Protein AF-0000000071004146 (afdb_homodimer)

Structure (mmCIF, N/CA/C/O backbone):
data_AF-0000000071004146-model_v1
#
loop_
_entity.id
_entity.type
_entity.pdbx_description
1 polymer 'C2H2-type domain-containing protein'
#
loop_
_atom_site.group_PDB
_atom_site.id
_atom_site.type_symbol
_atom_site.label_atom_id
_atom_site.label_alt_id
_atom_site.label_comp_id
_atom_site.label_asym_id
_atom_site.label_entity_id
_atom_site.label_seq_id
_atom_site.pdbx_PDB_ins_code
_atom_site.Cartn_x
_atom_site.Cartn_y
_atom_site.Cartn_z
_atom_site.occupancy
_atom_site.B_iso_or_equiv
_atom_site.auth_seq_id
_atom_site.auth_comp_id
_atom_site.auth_asym_id
_atom_site.auth_atom_id
_atom_site.pdbx_PDB_model_num
ATOM 1 N N . MET A 1 1 ? -25.531 -8.594 -6.844 1 59.03 1 MET A N 1
ATOM 2 C CA . MET A 1 1 ? -24.797 -7.645 -6.02 1 59.03 1 MET A CA 1
ATOM 3 C C . MET A 1 1 ? -24.344 -8.297 -4.719 1 59.03 1 MET A C 1
ATOM 5 O O . MET A 1 1 ? -25.109 -8.992 -4.062 1 59.03 1 MET A O 1
ATOM 9 N N . ALA A 1 2 ? -23.016 -8.242 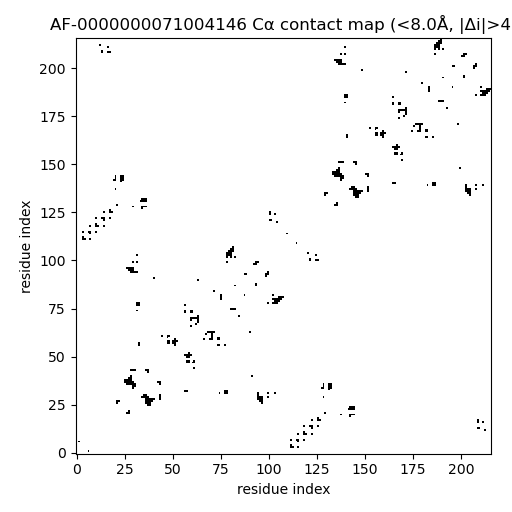-4.402 1 82.25 2 ALA A N 1
ATOM 10 C CA . ALA A 1 2 ? -22.562 -8.93 -3.199 1 82.25 2 ALA A CA 1
ATOM 11 C C . ALA A 1 2 ? -23.219 -8.344 -1.951 1 82.25 2 ALA A C 1
ATOM 13 O O . ALA A 1 2 ? -23.516 -7.148 -1.905 1 82.25 2 ALA A O 1
ATOM 14 N N . SER A 1 3 ? -23.656 -9.141 -1.162 1 92.88 3 SER A N 1
ATOM 15 C CA . SER A 1 3 ? -24.188 -8.68 0.118 1 92.88 3 SER A CA 1
ATOM 16 C C . SER A 1 3 ? -23.234 -7.695 0.788 1 92.88 3 SER A C 1
ATOM 18 O O . SER A 1 3 ? -22.031 -7.703 0.517 1 92.88 3 SER A O 1
ATOM 20 N N . PRO A 1 4 ? -23.797 -6.84 1.575 1 93.25 4 PRO A N 1
ATOM 21 C CA . PRO A 1 4 ? -22.938 -5.922 2.314 1 93.25 4 PRO A CA 1
ATOM 22 C C . PRO A 1 4 ? -21.859 -6.645 3.119 1 93.25 4 PRO A C 1
ATOM 24 O O . PRO A 1 4 ? -20.734 -6.156 3.223 1 93.25 4 PRO A O 1
ATOM 27 N N . GLU A 1 5 ? -22.188 -7.73 3.645 1 94.81 5 GLU A N 1
ATOM 28 C CA . GLU A 1 5 ? -21.219 -8.508 4.414 1 94.81 5 GLU A CA 1
ATOM 29 C C . GLU A 1 5 ? -20.062 -8.977 3.537 1 94.81 5 GLU A C 1
ATOM 31 O O . GLU A 1 5 ? -18.891 -8.914 3.945 1 94.81 5 GLU A O 1
ATOM 36 N N . ARG A 1 6 ? -20.359 -9.531 2.406 1 94.56 6 ARG A N 1
ATOM 37 C CA . ARG A 1 6 ? -19.344 -9.984 1.471 1 94.56 6 ARG A CA 1
ATOM 38 C C . ARG A 1 6 ? -18.484 -8.82 0.994 1 94.56 6 ARG A C 1
ATOM 40 O O . ARG A 1 6 ? -17.281 -8.977 0.8 1 94.56 6 ARG A O 1
ATOM 47 N N . GLN A 1 7 ? -19.125 -7.66 0.766 1 95.81 7 GLN A N 1
ATOM 48 C CA . GLN A 1 7 ? -18.375 -6.473 0.365 1 95.81 7 GLN A CA 1
ATOM 49 C C . GLN A 1 7 ? -17.391 -6.059 1.445 1 95.81 7 GLN A C 1
ATOM 51 O O . GLN A 1 7 ? -16.234 -5.719 1.146 1 95.81 7 GLN A O 1
ATOM 56 N N . ILE A 1 8 ? -17.859 -6.078 2.703 1 97.31 8 ILE A N 1
ATOM 57 C CA . ILE A 1 8 ? -17.016 -5.711 3.832 1 97.31 8 ILE A CA 1
ATOM 58 C C . ILE A 1 8 ? -15.844 -6.691 3.934 1 97.31 8 ILE A C 1
ATOM 60 O O . ILE A 1 8 ? -14.703 -6.281 4.152 1 97.31 8 ILE A O 1
ATOM 64 N N . GLU A 1 9 ? -16.062 -7.957 3.703 1 95.88 9 GLU A N 1
ATOM 65 C CA . GLU A 1 9 ? -15.008 -8.969 3.758 1 95.88 9 GLU A CA 1
ATOM 66 C C . GLU A 1 9 ? -13.961 -8.742 2.672 1 95.88 9 GLU A C 1
ATOM 68 O O . GLU A 1 9 ? -12.758 -8.836 2.932 1 95.88 9 GLU A O 1
ATOM 73 N N . ASN A 1 10 ? -14.438 -8.477 1.518 1 95.94 10 ASN A N 1
ATOM 74 C CA . ASN A 1 10 ? -13.531 -8.25 0.394 1 95.94 10 ASN A CA 1
ATOM 75 C C . ASN A 1 10 ? -12.68 -7.004 0.605 1 95.94 10 ASN A C 1
ATOM 77 O O . ASN A 1 10 ? -11.461 -7.039 0.391 1 95.94 10 ASN A O 1
ATOM 81 N N . LEU A 1 11 ? -13.367 -5.957 1.0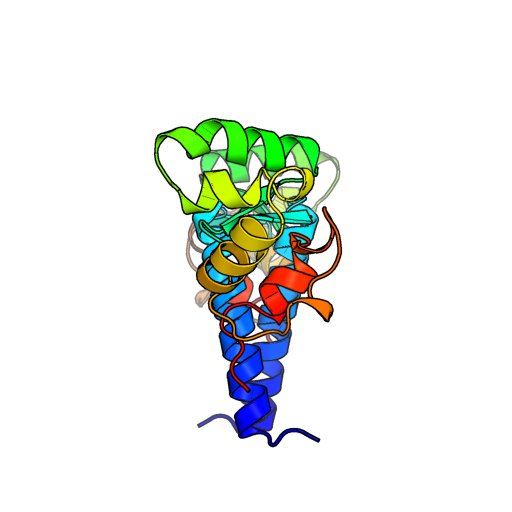6 1 97.62 11 LEU A N 1
ATOM 82 C CA . LEU A 1 11 ? -12.656 -4.707 1.292 1 97.62 11 LEU A CA 1
ATOM 83 C C . LEU A 1 11 ? -11.656 -4.855 2.434 1 97.62 11 LEU A C 1
ATOM 85 O O . LEU A 1 11 ? -10.531 -4.344 2.354 1 97.62 11 LEU A O 1
ATOM 89 N N . THR A 1 12 ? -12.055 -5.551 3.48 1 97.94 12 THR A N 1
ATOM 90 C CA . THR A 1 12 ? -11.156 -5.797 4.602 1 97.94 12 THR A CA 1
ATOM 91 C C . THR A 1 12 ? -9.914 -6.562 4.148 1 97.94 12 THR A C 1
ATOM 93 O O . THR A 1 12 ? -8.789 -6.211 4.516 1 97.94 12 THR A O 1
ATOM 96 N N . ARG A 1 13 ? -10.133 -7.551 3.352 1 97.44 13 ARG A N 1
ATOM 97 C CA . ARG A 1 13 ? -9.031 -8.336 2.801 1 97.44 13 ARG A CA 1
ATOM 98 C C . ARG A 1 13 ? -8.078 -7.453 2.004 1 97.44 13 ARG A C 1
ATOM 100 O O . ARG A 1 13 ? -6.855 -7.543 2.166 1 97.44 13 ARG A O 1
ATOM 107 N N . ARG A 1 14 ? -8.555 -6.621 1.187 1 98.19 14 ARG A N 1
ATOM 108 C CA . ARG A 1 14 ? -7.727 -5.754 0.356 1 98.19 14 ARG A CA 1
ATOM 109 C C . ARG A 1 14 ? -6.93 -4.773 1.211 1 98.19 14 ARG A C 1
ATOM 111 O O . ARG A 1 14 ? -5.746 -4.539 0.954 1 98.19 14 ARG A O 1
ATOM 118 N N . VAL A 1 15 ? -7.562 -4.246 2.223 1 98.56 15 VAL A N 1
ATOM 119 C CA . VAL A 1 15 ? -6.855 -3.354 3.139 1 98.56 15 VAL A CA 1
ATOM 120 C C . VAL A 1 15 ? -5.699 -4.102 3.799 1 98.56 15 VAL A C 1
ATOM 122 O O . VAL A 1 15 ? -4.586 -3.586 3.881 1 98.56 15 VAL A O 1
ATOM 125 N N . GLU A 1 16 ? -5.965 -5.27 4.215 1 98.31 16 GLU A N 1
ATOM 126 C CA . GLU A 1 16 ? -4.941 -6.066 4.891 1 98.31 16 GLU A CA 1
ATOM 127 C C . GLU A 1 16 ? -3.783 -6.387 3.955 1 98.31 16 GLU A C 1
ATOM 129 O O . GLU A 1 16 ? -2.619 -6.352 4.363 1 98.31 16 GLU A O 1
ATOM 134 N N . ILE A 1 17 ? -4.07 -6.695 2.75 1 98.56 17 ILE A N 1
ATOM 135 C CA . ILE A 1 17 ? -3.033 -7.027 1.778 1 98.56 17 ILE A CA 1
ATOM 136 C C . ILE A 1 17 ? -2.178 -5.793 1.496 1 98.56 17 ILE A C 1
ATOM 138 O O . ILE A 1 17 ? -0.947 -5.871 1.494 1 98.56 17 ILE A O 1
ATOM 142 N N . PHE A 1 18 ? -2.852 -4.684 1.322 1 98.81 18 PHE A N 1
ATOM 143 C CA . PHE A 1 18 ? -2.104 -3.453 1.107 1 98.81 18 PHE A CA 1
ATOM 144 C C . PHE A 1 18 ? -1.228 -3.133 2.312 1 98.81 18 PHE A C 1
ATOM 146 O O . PHE A 1 18 ? -0.105 -2.648 2.158 1 98.81 18 PHE A O 1
ATOM 153 N N . ALA A 1 19 ? -1.741 -3.359 3.494 1 98.75 19 ALA A N 1
ATOM 154 C CA . ALA A 1 19 ? -0.952 -3.131 4.703 1 98.75 19 ALA A CA 1
ATOM 155 C C . ALA A 1 19 ? 0.282 -4.027 4.727 1 98.75 19 ALA A C 1
ATOM 157 O O . ALA A 1 19 ? 1.372 -3.584 5.098 1 98.75 19 ALA A O 1
ATOM 158 N N . ARG A 1 20 ? 0.147 -5.219 4.32 1 98.69 20 ARG A N 1
ATOM 159 C CA . ARG A 1 20 ? 1.279 -6.141 4.262 1 98.69 20 ARG A CA 1
ATOM 160 C C . ARG A 1 20 ? 2.297 -5.688 3.219 1 98.69 20 ARG A C 1
ATOM 162 O O . ARG A 1 20 ? 3.506 -5.762 3.449 1 98.69 20 ARG A O 1
ATOM 169 N N . ILE A 1 21 ? 1.789 -5.254 2.096 1 98.88 21 ILE A N 1
ATOM 170 C CA . ILE A 1 21 ? 2.672 -4.742 1.056 1 98.88 21 ILE A CA 1
ATOM 171 C C . ILE A 1 21 ? 3.457 -3.545 1.59 1 98.88 21 ILE A C 1
ATOM 173 O O . ILE A 1 21 ? 4.676 -3.473 1.427 1 98.88 21 ILE A O 1
ATOM 177 N N . ALA A 1 22 ? 2.775 -2.637 2.238 1 98.88 22 ALA A N 1
ATOM 178 C CA . ALA A 1 22 ? 3.441 -1.461 2.793 1 98.88 22 ALA A CA 1
ATOM 179 C C . ALA A 1 22 ? 4.492 -1.86 3.826 1 98.88 22 ALA A C 1
ATOM 181 O O . ALA A 1 22 ? 5.582 -1.288 3.863 1 98.88 22 ALA A O 1
ATOM 182 N N . THR A 1 23 ? 4.184 -2.822 4.652 1 98.81 23 THR A N 1
ATOM 183 C CA . THR A 1 23 ? 5.113 -3.299 5.672 1 98.81 23 THR A CA 1
ATOM 184 C C . THR A 1 23 ? 6.336 -3.945 5.031 1 98.81 23 THR A C 1
ATOM 186 O O . THR A 1 23 ? 7.473 -3.637 5.398 1 98.81 23 THR A O 1
ATOM 189 N N . ALA A 1 24 ? 6.113 -4.754 4.066 1 98.69 24 ALA A N 1
ATOM 190 C CA . ALA A 1 24 ? 7.199 -5.469 3.404 1 98.69 24 ALA A CA 1
ATOM 191 C C . ALA A 1 24 ? 8.141 -4.504 2.686 1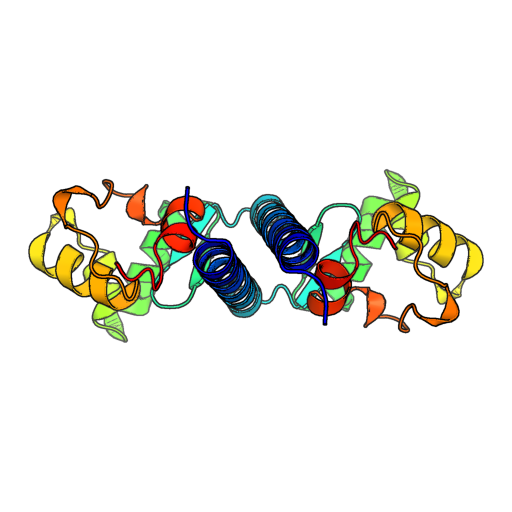 98.69 24 ALA A C 1
ATOM 193 O O . ALA A 1 24 ? 9.289 -4.84 2.4 1 98.69 24 ALA A O 1
ATOM 194 N N . ASN A 1 25 ? 7.637 -3.377 2.365 1 98.75 25 ASN A N 1
ATOM 195 C CA . ASN A 1 25 ? 8.422 -2.395 1.63 1 98.75 25 ASN A CA 1
ATOM 196 C C . ASN A 1 25 ? 8.836 -1.227 2.521 1 98.75 25 ASN A C 1
ATOM 198 O O . ASN A 1 25 ? 9.258 -0.179 2.025 1 98.75 25 ASN A O 1
ATOM 202 N N . SER A 1 26 ? 8.656 -1.354 3.814 1 98.62 26 SER A N 1
ATOM 203 C CA . SER A 1 26 ? 9.133 -0.45 4.855 1 98.62 26 SER A CA 1
ATOM 204 C C . SER A 1 26 ? 8.594 0.962 4.652 1 98.62 26 SER A C 1
ATOM 206 O O . SER A 1 26 ? 9.336 1.938 4.762 1 98.62 26 SER A O 1
ATOM 208 N N . LEU A 1 27 ? 7.355 0.993 4.184 1 98.81 27 LEU A N 1
ATOM 209 C CA . LEU A 1 27 ? 6.676 2.281 4.098 1 98.81 27 LEU A CA 1
ATOM 210 C C . LEU A 1 27 ? 6.051 2.658 5.434 1 98.81 27 LEU A C 1
ATOM 212 O O . LEU A 1 27 ? 4.824 2.691 5.566 1 98.81 27 LEU A O 1
ATOM 216 N N . ASN A 1 28 ? 6.844 3.061 6.367 1 98.88 28 ASN A N 1
ATOM 217 C CA . ASN A 1 28 ? 6.441 3.289 7.75 1 98.88 28 ASN A CA 1
ATOM 218 C C . ASN A 1 28 ? 5.875 4.691 7.945 1 98.88 28 ASN A C 1
ATOM 220 O O . ASN A 1 28 ? 5.004 4.902 8.789 1 98.88 28 ASN A O 1
ATOM 224 N N . TYR A 1 29 ? 6.445 5.629 7.195 1 98.88 29 TYR A N 1
ATOM 225 C CA . TYR A 1 29 ? 5.996 7.016 7.223 1 98.88 29 TYR A CA 1
ATOM 226 C C . TYR A 1 29 ? 5.543 7.469 5.84 1 98.88 29 TYR A C 1
ATOM 228 O O . TYR A 1 29 ? 6.176 7.141 4.836 1 98.88 29 TYR A O 1
ATOM 236 N N . ILE A 1 30 ? 4.484 8.219 5.754 1 98.94 30 ILE A N 1
ATOM 237 C CA . ILE A 1 30 ? 3.881 8.633 4.492 1 98.94 30 ILE A CA 1
ATOM 238 C C . ILE A 1 30 ? 3.75 10.156 4.461 1 98.94 30 ILE A C 1
ATOM 240 O O . ILE A 1 30 ? 3.277 10.766 5.422 1 98.94 30 ILE A O 1
ATOM 244 N N . CYS A 1 31 ? 4.254 10.742 3.451 1 98.81 31 CYS A N 1
ATOM 245 C CA . CYS A 1 31 ? 3.904 12.141 3.195 1 98.81 31 CYS A CA 1
ATOM 246 C C . CYS A 1 31 ? 2.439 12.273 2.799 1 98.81 31 CYS A C 1
ATOM 248 O O . CYS A 1 31 ? 2.023 11.75 1.762 1 98.81 31 CYS A O 1
ATOM 250 N N . PRO A 1 32 ? 1.658 12.969 3.582 1 98.31 32 PRO A N 1
ATOM 251 C CA . PRO A 1 32 ? 0.228 13.039 3.27 1 98.31 32 PRO A CA 1
ATOM 252 C C . PRO A 1 32 ? -0.065 13.891 2.035 1 98.31 32 PRO A C 1
ATOM 254 O O . PRO A 1 32 ? -1.179 13.852 1.506 1 98.31 32 PRO A O 1
ATOM 257 N N . GLN A 1 33 ? 0.906 14.633 1.568 1 98.25 33 GLN A N 1
ATOM 258 C CA . GLN A 1 33 ? 0.725 15.5 0.413 1 98.25 33 GLN A CA 1
ATOM 259 C C . GLN A 1 33 ? 0.911 14.734 -0.892 1 98.25 33 GLN A C 1
ATOM 261 O O . GLN A 1 33 ? 0.184 14.961 -1.861 1 98.25 33 GLN A O 1
ATOM 266 N N . CYS A 1 34 ? 1.863 13.82 -0.917 1 98.56 34 CYS A N 1
ATOM 267 C CA . CYS A 1 34 ? 2.16 13.188 -2.195 1 98.56 34 CYS A CA 1
ATOM 268 C C . CYS A 1 34 ? 2.15 11.672 -2.066 1 98.56 34 CYS A C 1
ATOM 270 O O . CYS A 1 34 ? 2.357 10.961 -3.051 1 98.56 34 CYS A O 1
ATOM 272 N N . PHE A 1 35 ? 2.051 11.117 -0.889 1 98.81 35 PHE A N 1
ATOM 273 C CA . PHE A 1 35 ? 1.878 9.703 -0.577 1 98.81 35 PHE A CA 1
ATOM 274 C C . PHE A 1 35 ? 3.195 8.953 -0.727 1 98.81 35 PHE A C 1
ATOM 276 O O . PHE A 1 35 ? 3.232 7.727 -0.602 1 98.81 35 PHE A O 1
ATOM 283 N N . CYS A 1 36 ? 4.289 9.672 -0.938 1 98.75 36 CYS A N 1
ATOM 284 C CA . CYS A 1 36 ? 5.586 9 -0.884 1 98.75 36 CYS A CA 1
ATOM 285 C C . CYS A 1 36 ? 5.84 8.422 0.501 1 98.75 36 CYS A C 1
ATOM 287 O O . CYS A 1 36 ? 5.547 9.062 1.513 1 98.75 36 CYS A O 1
ATOM 289 N N . GLY A 1 37 ? 6.305 7.203 0.534 1 98.81 37 GLY A N 1
ATOM 290 C CA . GLY A 1 37 ? 6.578 6.5 1.776 1 98.81 37 GLY A CA 1
ATOM 291 C C . GLY A 1 37 ? 8.062 6.395 2.088 1 98.81 37 GLY A C 1
ATOM 292 O O . GLY A 1 37 ? 8.891 6.383 1.179 1 98.81 37 GLY A O 1
ATOM 293 N N . TYR A 1 38 ? 8.328 6.285 3.396 1 98.81 38 TYR A N 1
ATOM 294 C CA . TYR A 1 38 ? 9.711 6.223 3.863 1 98.81 38 TYR A CA 1
ATOM 295 C C . TYR A 1 38 ? 9.852 5.23 5.012 1 98.81 38 TYR A C 1
ATOM 297 O O . TYR A 1 38 ? 8.953 5.109 5.848 1 98.81 38 TYR A O 1
ATOM 305 N N . SER A 1 39 ? 10.992 4.586 5.047 1 98.75 39 SER A N 1
ATOM 306 C CA . SER A 1 39 ? 11.266 3.604 6.094 1 98.75 39 SER A CA 1
ATOM 307 C C . SER A 1 39 ? 11.578 4.285 7.422 1 98.75 39 SER A C 1
ATOM 309 O O . SER A 1 39 ? 11.32 3.727 8.484 1 98.75 39 SER A O 1
ATOM 311 N N . GLU A 1 40 ? 12.141 5.473 7.344 1 98.62 40 GLU A N 1
ATOM 312 C CA . GLU A 1 40 ? 12.617 6.195 8.523 1 98.62 40 GLU A CA 1
ATOM 313 C C . GLU A 1 40 ? 12.148 7.648 8.5 1 98.62 40 GLU A C 1
ATOM 315 O O . GLU A 1 40 ? 11.961 8.234 7.434 1 98.62 40 GLU A O 1
ATOM 320 N N . GLN A 1 41 ? 12.023 8.203 9.703 1 97.81 41 GLN A N 1
ATOM 321 C CA . GLN A 1 41 ? 11.578 9.594 9.812 1 97.81 41 GLN A CA 1
ATOM 322 C C . GLN A 1 41 ? 12.594 10.539 9.18 1 97.81 41 GLN A C 1
ATOM 324 O O . GLN A 1 41 ? 12.211 11.555 8.586 1 97.81 41 GLN A O 1
ATOM 329 N N . ARG A 1 42 ? 13.914 10.219 9.352 1 98.06 42 ARG A N 1
ATOM 330 C CA . ARG A 1 42 ? 14.945 11.094 8.805 1 98.06 42 ARG A CA 1
ATOM 331 C C . ARG A 1 42 ? 14.789 11.266 7.297 1 98.06 42 ARG A C 1
ATOM 333 O O . ARG A 1 42 ? 14.977 12.359 6.762 1 98.06 42 ARG A O 1
ATOM 340 N N . LEU A 1 43 ? 14.43 10.219 6.59 1 98.69 43 LEU A N 1
ATOM 341 C CA . LEU A 1 43 ? 14.242 10.258 5.141 1 98.69 43 LEU A CA 1
ATOM 342 C C . LEU A 1 43 ? 13.008 11.062 4.773 1 98.69 43 LEU A C 1
ATOM 344 O O . LEU A 1 43 ? 13 11.781 3.77 1 98.69 43 LEU A O 1
ATOM 348 N N . LEU A 1 44 ? 11.984 10.977 5.531 1 98.62 44 LEU A N 1
ATOM 349 C CA . LEU A 1 44 ? 10.781 11.773 5.332 1 98.62 44 LEU A CA 1
ATOM 350 C C . LEU A 1 44 ? 11.102 13.266 5.434 1 98.62 44 LEU A C 1
ATOM 352 O O . LEU A 1 44 ? 10.695 14.047 4.57 1 98.62 44 LEU A O 1
ATOM 356 N N . TYR A 1 45 ? 11.797 13.68 6.441 1 97.81 45 TYR A N 1
ATOM 357 C CA . TYR A 1 45 ? 12.094 15.094 6.645 1 97.81 45 TYR A CA 1
ATOM 358 C C . TYR A 1 45 ? 13.062 15.609 5.586 1 97.81 45 TYR A C 1
ATOM 360 O O . TYR A 1 45 ? 12.984 16.766 5.176 1 97.81 45 TYR A O 1
ATOM 368 N N . ARG A 1 46 ? 13.969 14.727 5.137 1 98.38 46 ARG A N 1
ATOM 369 C CA . ARG A 1 46 ? 14.797 15.094 3.988 1 98.38 46 ARG A CA 1
ATOM 370 C C . ARG A 1 46 ? 13.93 15.375 2.762 1 98.38 46 ARG A C 1
ATOM 372 O O . ARG A 1 46 ? 14.219 16.297 1.99 1 98.38 46 ARG A O 1
ATOM 379 N N . HIS A 1 47 ? 12.906 14.602 2.531 1 98.38 47 HIS A N 1
ATOM 380 C CA . HIS A 1 47 ? 11.945 14.828 1.46 1 98.38 47 HIS A CA 1
ATOM 381 C C . HIS A 1 47 ? 11.289 16.203 1.59 1 98.38 47 HIS A C 1
ATOM 383 O O . HIS A 1 47 ? 11.188 16.938 0.61 1 98.38 47 HIS A O 1
ATOM 389 N N . PHE A 1 48 ? 10.844 16.531 2.807 1 98.19 48 PHE A N 1
ATOM 390 C CA . PHE A 1 48 ? 10.242 17.844 3.029 1 98.19 48 PHE A CA 1
ATOM 391 C C . PHE A 1 48 ? 11.227 18.953 2.695 1 98.19 48 PHE A C 1
ATOM 393 O O . PHE A 1 48 ? 10.859 19.953 2.066 1 98.19 48 PHE A O 1
ATOM 400 N N . ASP A 1 49 ? 12.43 18.75 3.121 1 97.62 49 ASP A N 1
ATOM 401 C CA . ASP A 1 49 ? 13.477 19.734 2.869 1 97.62 49 ASP A CA 1
ATOM 402 C C . ASP A 1 49 ? 13.711 19.922 1.37 1 97.62 49 ASP A C 1
ATOM 404 O O . ASP A 1 49 ? 13.93 21.031 0.901 1 97.62 49 ASP A O 1
ATOM 408 N N . LYS A 1 50 ? 13.703 18.891 0.662 1 97.88 50 LYS A N 1
ATOM 409 C CA . LYS A 1 50 ? 13.914 18.938 -0.782 1 97.88 50 LYS A CA 1
ATOM 410 C C . LYS A 1 50 ? 12.742 19.609 -1.491 1 97.88 50 LYS A C 1
ATOM 412 O O . LYS A 1 50 ? 12.945 20.406 -2.414 1 97.88 50 LYS A O 1
ATOM 417 N N . GLU A 1 51 ? 11.555 19.328 -1.033 1 97.75 51 GLU A N 1
ATOM 418 C CA . GLU A 1 51 ? 10.352 19.734 -1.748 1 97.75 51 GLU A CA 1
ATOM 419 C C . GLU A 1 51 ? 9.906 21.141 -1.325 1 97.75 51 GLU A C 1
ATOM 421 O O . GLU A 1 51 ? 9.07 21.75 -1.989 1 97.75 51 GLU A O 1
ATOM 426 N N . LYS A 1 52 ? 10.438 21.625 -0.187 1 95.56 52 LYS A N 1
ATOM 427 C CA . LYS A 1 52 ? 9.922 22.844 0.425 1 95.56 52 LYS A CA 1
ATOM 428 C C . LYS A 1 52 ? 10.078 24.047 -0.512 1 95.56 52 LYS A C 1
ATOM 430 O O . LYS A 1 52 ? 9.312 25.016 -0.433 1 95.56 52 LYS A O 1
ATOM 435 N N . GLN A 1 53 ? 10.977 23.969 -1.454 1 94.81 53 GLN A N 1
ATOM 436 C CA . GLN A 1 53 ? 11.18 25.078 -2.369 1 94.81 53 GLN A CA 1
ATOM 437 C C . GLN A 1 53 ? 10.07 25.156 -3.418 1 94.81 53 GLN A C 1
ATOM 439 O O . GLN A 1 53 ? 9.766 26.219 -3.938 1 94.81 53 GLN A O 1
ATOM 444 N N . ASN A 1 54 ? 9.438 24.062 -3.678 1 95.56 54 ASN A N 1
ATOM 445 C CA . ASN A 1 54 ? 8.477 23.984 -4.773 1 95.56 54 ASN A CA 1
ATOM 446 C C . ASN A 1 54 ? 7.047 23.844 -4.262 1 95.56 54 ASN A C 1
ATOM 448 O O . ASN A 1 54 ? 6.094 23.906 -5.043 1 95.56 54 ASN A O 1
ATOM 452 N N . CYS A 1 55 ? 6.918 23.688 -2.998 1 96.75 55 CYS A N 1
ATOM 453 C CA . CYS A 1 55 ? 5.582 23.406 -2.479 1 96.75 55 CYS A CA 1
ATOM 454 C C . CYS A 1 55 ? 5.445 23.906 -1.042 1 96.75 55 CYS A C 1
ATOM 456 O O . CYS A 1 55 ? 6.09 23.375 -0.138 1 96.75 55 CYS A O 1
ATOM 458 N N . ARG A 1 56 ? 4.523 24.797 -0.792 1 95.12 56 ARG A N 1
ATOM 459 C CA . ARG A 1 56 ? 4.332 25.406 0.521 1 95.12 56 ARG A CA 1
ATOM 460 C C . ARG A 1 56 ? 3.836 24.375 1.531 1 95.12 56 ARG A C 1
ATOM 462 O O . ARG A 1 56 ? 4.16 24.453 2.717 1 95.12 56 ARG A O 1
ATOM 469 N N . ILE A 1 57 ? 3.078 23.453 1.025 1 97.56 57 ILE A N 1
ATOM 470 C CA . ILE A 1 57 ? 2.566 22.422 1.922 1 97.56 57 ILE A CA 1
ATOM 471 C C . ILE A 1 57 ? 3.725 21.578 2.455 1 97.56 57 ILE A C 1
ATOM 473 O O . ILE A 1 57 ? 3.859 21.391 3.666 1 97.56 57 ILE A O 1
ATOM 477 N N . HIS A 1 58 ? 4.605 21.141 1.653 1 98.06 58 HIS A N 1
ATOM 478 C CA . HIS A 1 58 ? 5.766 20.375 2.104 1 98.0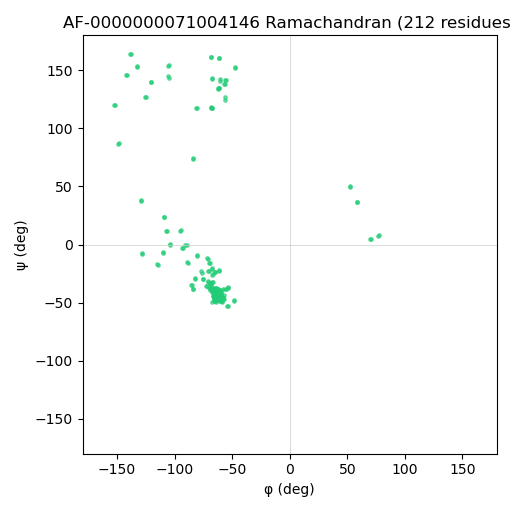6 58 HIS A CA 1
ATOM 479 C C . HIS A 1 58 ? 6.645 21.203 3.033 1 98.06 58 HIS A C 1
ATOM 481 O O . HIS A 1 58 ? 7.203 20.688 4 1 98.06 58 HIS A O 1
ATOM 487 N N . ALA A 1 59 ? 6.758 22.5 2.697 1 97.31 59 ALA A N 1
ATOM 488 C CA . ALA A 1 59 ? 7.543 23.375 3.562 1 97.31 59 ALA A CA 1
ATOM 489 C C . ALA A 1 59 ? 6.988 23.391 4.984 1 97.31 59 ALA A C 1
ATOM 491 O O . ALA A 1 59 ? 7.734 23.219 5.949 1 97.31 59 ALA A O 1
ATOM 492 N N . ALA A 1 60 ? 5.684 23.516 5.105 1 97.62 60 ALA A N 1
ATOM 493 C CA . ALA A 1 60 ? 5.02 23.578 6.406 1 97.62 60 ALA A CA 1
ATOM 494 C C . ALA A 1 60 ? 5.102 22.25 7.141 1 97.62 60 ALA A C 1
ATOM 496 O O . ALA A 1 60 ? 5.242 22.219 8.367 1 97.62 60 ALA A O 1
ATOM 497 N N . LEU A 1 61 ? 5.062 21.141 6.441 1 97.81 61 LEU A N 1
ATOM 498 C CA . LEU A 1 61 ? 5.078 19.812 7.043 1 97.81 61 LEU A CA 1
ATOM 499 C C . LEU A 1 61 ? 6.414 19.547 7.719 1 97.81 61 LEU A C 1
ATOM 501 O O . LEU A 1 61 ? 6.48 18.781 8.688 1 97.81 61 LEU A O 1
ATOM 505 N N . GLY A 1 62 ? 7.445 20.219 7.258 1 96.25 62 GLY A N 1
ATOM 506 C CA . GLY A 1 62 ? 8.773 20.016 7.82 1 96.25 62 GLY A CA 1
ATOM 507 C C . GLY A 1 62 ? 9.078 20.953 8.969 1 96.25 62 GLY A C 1
ATOM 508 O O . GLY A 1 62 ? 10.141 20.859 9.586 1 96.25 62 GLY A O 1
ATOM 509 N N . GLU A 1 63 ? 8.164 21.844 9.336 1 92.81 63 GLU A N 1
ATOM 510 C CA . GLU A 1 63 ? 8.523 22.938 10.219 1 92.81 63 GLU A CA 1
ATOM 511 C C . GLU A 1 63 ? 7.559 23.047 11.398 1 92.81 63 GLU A C 1
ATOM 513 O O . GLU A 1 63 ? 7.211 24.141 11.836 1 92.81 63 GLU A O 1
ATOM 518 N N . ARG A 1 64 ? 7.145 21.906 11.891 1 90.12 64 ARG A N 1
ATOM 519 C CA . ARG A 1 64 ? 6.168 21.922 12.977 1 90.12 64 ARG A CA 1
ATOM 520 C C . ARG A 1 64 ? 6.703 22.703 14.172 1 90.12 64 ARG A C 1
ATOM 522 O O . ARG A 1 64 ? 5.988 23.516 14.766 1 90.12 64 ARG A O 1
ATOM 529 N N . LYS A 1 65 ? 7.941 22.484 14.547 1 90 65 LYS A N 1
ATOM 530 C CA . LYS A 1 65 ? 8.531 23.062 15.75 1 90 65 LYS A CA 1
ATOM 531 C C . LYS A 1 65 ? 8.656 24.578 15.625 1 90 65 LYS A C 1
ATOM 533 O O . LYS A 1 65 ? 8.406 25.297 16.594 1 90 65 LYS A O 1
ATOM 538 N N . SER A 1 66 ? 8.992 25.016 14.453 1 92.38 66 SER A N 1
ATOM 539 C CA . SER A 1 66 ? 9.234 26.453 14.273 1 92.38 66 SER A CA 1
ATOM 540 C C . SER A 1 66 ? 7.926 27.203 14.078 1 92.38 66 SER A C 1
ATOM 542 O O . SER A 1 66 ? 7.828 28.375 14.43 1 92.38 66 SER A O 1
ATOM 544 N N . ASP A 1 67 ? 6.941 26.578 13.516 1 94 67 ASP A N 1
ATOM 545 C CA . ASP A 1 67 ? 5.645 27.203 13.258 1 94 67 ASP A CA 1
ATOM 546 C C . ASP A 1 67 ? 4.52 26.172 13.344 1 94 67 ASP A C 1
ATOM 548 O O . ASP A 1 67 ? 4.047 25.672 12.32 1 94 67 ASP A O 1
ATOM 552 N N . HIS A 1 68 ? 4.016 25.953 14.492 1 95 68 HIS A N 1
ATOM 553 C CA . HIS A 1 68 ? 3.029 24.922 14.797 1 95 68 HIS A CA 1
ATOM 554 C C . HIS A 1 68 ? 1.694 25.219 14.125 1 95 68 HIS A C 1
ATOM 556 O O . HIS A 1 68 ? 1.03 24.312 13.609 1 95 68 HIS A O 1
ATOM 562 N N . LEU A 1 69 ? 1.314 26.406 14.125 1 95.44 69 LEU A N 1
ATOM 563 C CA . LEU A 1 69 ? 0.027 26.781 13.555 1 95.44 69 LEU A CA 1
ATOM 564 C C . LEU A 1 69 ? -0.003 26.516 12.055 1 95.44 69 LEU A C 1
ATOM 566 O O . LEU A 1 69 ? -0.956 25.922 11.547 1 95.44 69 LEU A O 1
ATOM 570 N N . ALA A 1 70 ? 1.033 26.969 11.375 1 95.88 70 ALA A N 1
ATOM 571 C CA . ALA A 1 70 ? 1.129 26.719 9.938 1 95.88 70 ALA A CA 1
ATOM 572 C C . ALA A 1 70 ? 1.17 25.219 9.648 1 95.88 70 ALA A C 1
ATOM 574 O O . ALA A 1 70 ? 0.564 24.75 8.68 1 95.88 70 ALA A O 1
ATOM 575 N N . PHE A 1 71 ? 1.95 24.5 10.438 1 97.62 71 PHE A N 1
ATOM 576 C CA . PHE A 1 71 ? 1.994 23.047 10.281 1 97.62 71 PHE A CA 1
ATOM 577 C C . PHE A 1 71 ? 0.593 22.453 10.352 1 97.62 71 PHE A C 1
ATOM 579 O O . PHE A 1 71 ? 0.172 21.734 9.445 1 97.62 71 PHE A O 1
ATOM 586 N N . VAL A 1 72 ? -0.149 22.766 11.391 1 97.19 72 VAL A N 1
ATOM 587 C CA . VAL A 1 72 ? -1.451 22.156 11.641 1 97.19 72 VAL A CA 1
ATOM 588 C C . VAL A 1 72 ? -2.395 22.469 10.477 1 97.19 72 VAL A C 1
ATOM 590 O O . VAL A 1 72 ? -3.074 21.578 9.961 1 97.19 72 VAL A O 1
ATOM 593 N N . MET A 1 73 ? -2.459 23.703 10.078 1 96.56 73 MET A N 1
ATOM 594 C CA . MET A 1 73 ? -3.338 24.109 8.984 1 96.56 73 MET A CA 1
ATOM 595 C C . MET A 1 73 ? -3.004 23.359 7.703 1 96.56 73 MET A C 1
ATOM 597 O O . MET A 1 73 ? -3.891 22.781 7.066 1 96.56 73 MET A O 1
ATOM 601 N N . ASN A 1 74 ? -1.73 23.312 7.34 1 97.62 74 ASN A N 1
ATOM 602 C CA . ASN A 1 74 ? -1.304 22.672 6.102 1 97.62 74 ASN A CA 1
ATOM 603 C C . ASN A 1 74 ? -1.404 21.156 6.195 1 97.62 74 ASN A C 1
ATOM 605 O O . ASN A 1 74 ? -1.688 20.484 5.199 1 97.62 74 ASN A O 1
ATOM 609 N N . TYR A 1 75 ? -1.099 20.641 7.418 1 97.88 75 TYR A N 1
ATOM 610 C CA . TYR A 1 75 ? -1.251 19.203 7.637 1 97.88 75 TYR A CA 1
ATOM 611 C C . TYR A 1 75 ? -2.689 18.766 7.398 1 97.88 75 TYR A C 1
ATOM 613 O O . TYR A 1 75 ? -2.936 17.781 6.703 1 97.88 75 TYR A O 1
ATOM 621 N N . LYS A 1 76 ? -3.635 19.5 7.918 1 96.88 76 LYS A N 1
ATOM 622 C CA . LYS A 1 76 ? -5.051 19.203 7.727 1 96.88 76 LYS A CA 1
ATOM 623 C C . LYS A 1 76 ? -5.438 19.281 6.254 1 96.88 76 LYS A C 1
ATOM 625 O O . LYS A 1 76 ? -6.219 18.453 5.766 1 96.88 76 LYS A O 1
ATOM 630 N N . MET A 1 77 ? -4.926 20.234 5.582 1 96.69 77 MET A N 1
ATOM 631 C CA . MET A 1 77 ? -5.176 20.359 4.148 1 96.69 77 MET A CA 1
ATOM 632 C C . MET A 1 77 ? -4.602 19.172 3.385 1 96.69 77 MET A C 1
ATOM 634 O O . MET A 1 77 ? -5.277 18.578 2.539 1 96.69 77 MET A O 1
ATOM 638 N N . ALA A 1 78 ? -3.354 18.812 3.697 1 97.75 78 ALA A N 1
ATOM 639 C CA . ALA A 1 78 ? -2.688 17.688 3.029 1 97.75 78 ALA A CA 1
ATOM 640 C C . ALA A 1 78 ? -3.424 16.375 3.283 1 97.75 78 ALA A C 1
ATOM 642 O O . ALA A 1 78 ? -3.553 15.547 2.381 1 97.75 78 ALA A O 1
ATOM 643 N N . LEU A 1 79 ? -3.85 16.25 4.539 1 97.12 79 LEU A N 1
ATOM 644 C CA . LEU A 1 79 ? -4.527 15.023 4.953 1 97.12 79 LEU A CA 1
ATOM 645 C C . LEU A 1 79 ? -5.992 15.039 4.523 1 97.12 79 LEU A C 1
ATOM 647 O O . LEU A 1 79 ? -6.684 14.023 4.625 1 97.12 79 LEU A O 1
ATOM 651 N N . ARG A 1 80 ? -6.465 16.188 4.035 1 96.19 80 ARG A N 1
ATOM 652 C CA . ARG A 1 80 ? -7.848 16.375 3.613 1 96.19 80 ARG A CA 1
ATOM 653 C C . ARG A 1 80 ? -8.82 15.953 4.711 1 96.19 80 ARG A C 1
ATOM 655 O O . ARG A 1 80 ? -9.734 15.164 4.469 1 96.19 80 ARG A O 1
ATOM 662 N N . THR A 1 81 ? -8.594 16.438 5.863 1 94.12 81 THR A N 1
ATOM 663 C CA . THR A 1 81 ? -9.414 16.031 7 1 94.12 81 THR A CA 1
ATOM 664 C C . THR A 1 81 ? -9.75 17.234 7.879 1 94.12 81 THR A C 1
ATOM 666 O O . THR A 1 81 ? -9.172 18.312 7.723 1 94.12 81 THR A O 1
ATOM 669 N N . LEU A 1 82 ? -10.742 17.047 8.727 1 92.19 82 LEU A N 1
ATOM 670 C CA . LEU A 1 82 ? -11.141 18.078 9.68 1 92.19 82 LEU A CA 1
ATOM 671 C C . LEU A 1 82 ? -10.766 17.672 11.102 1 92.19 82 LEU A C 1
ATOM 673 O O . LEU A 1 82 ? -11.391 18.125 12.07 1 92.19 82 LEU A O 1
ATOM 677 N N . ILE A 1 83 ? -9.844 16.859 11.258 1 93.06 83 ILE A N 1
ATOM 678 C CA . ILE A 1 83 ? -9.398 16.375 12.555 1 93.06 83 ILE A CA 1
ATOM 679 C C . ILE A 1 83 ? -9.031 17.547 13.453 1 93.06 83 ILE A C 1
ATOM 681 O O . ILE A 1 83 ? -8.461 18.531 12.984 1 93.06 83 ILE A O 1
ATOM 685 N N . ASP A 1 84 ? -9.336 17.469 14.672 1 94.12 84 ASP A N 1
ATOM 686 C CA . ASP A 1 84 ? -8.945 18.5 15.625 1 94.12 84 ASP A CA 1
ATOM 687 C C . ASP A 1 84 ? -7.426 18.516 15.82 1 94.12 84 ASP A C 1
ATOM 689 O O . ASP A 1 84 ? -6.797 17.453 15.891 1 94.12 84 ASP A O 1
ATOM 693 N N . ALA A 1 85 ? -6.871 19.656 15.969 1 94.31 85 ALA A N 1
ATOM 694 C CA . ALA A 1 85 ? -5.43 19.812 16.156 1 94.31 85 ALA A CA 1
ATOM 695 C C . ALA A 1 85 ? -4.934 18.984 17.328 1 94.31 85 ALA A C 1
ATOM 697 O O . ALA A 1 85 ? -3.854 18.391 17.266 1 94.31 85 ALA A O 1
ATOM 698 N N . LYS A 1 86 ? -5.684 18.891 18.406 1 95.06 86 LYS A N 1
ATOM 699 C CA . LYS A 1 86 ? -5.273 18.203 19.625 1 95.06 86 LYS A CA 1
ATOM 700 C C . LYS A 1 86 ? -5.164 16.703 19.391 1 95.06 86 LYS A C 1
ATOM 702 O O . LYS A 1 86 ? -4.527 15.984 20.172 1 95.06 86 LYS A O 1
ATOM 707 N N . ASP A 1 87 ? -5.863 16.234 18.328 1 95.12 87 ASP A N 1
ATOM 708 C CA . ASP A 1 87 ? -5.887 14.797 18.047 1 95.12 87 ASP A CA 1
ATOM 709 C C . ASP A 1 87 ? -4.785 14.414 17.062 1 95.12 87 ASP A C 1
ATOM 711 O O . ASP A 1 87 ? -4.613 13.234 16.734 1 95.12 87 ASP A O 1
ATOM 715 N N . ILE A 1 88 ? -4.035 15.391 16.562 1 96.62 88 ILE A N 1
ATOM 716 C CA . ILE A 1 88 ? -2.883 15.109 15.703 1 96.62 88 ILE A CA 1
ATOM 717 C C . ILE A 1 88 ? -1.683 14.727 16.562 1 96.62 88 ILE A C 1
ATOM 719 O O . ILE A 1 88 ? -1.191 15.539 17.359 1 96.62 88 ILE A O 1
ATOM 723 N N . PRO A 1 89 ? -1.192 13.508 16.391 1 96.94 89 PRO A N 1
ATOM 724 C CA . PRO A 1 89 ? -0.049 13.094 17.203 1 96.94 89 PRO A CA 1
ATOM 725 C C . PRO A 1 89 ? 1.188 13.961 16.969 1 96.94 89 PRO A C 1
ATOM 727 O O . PRO A 1 89 ? 1.294 14.625 15.938 1 96.94 89 PRO A O 1
ATOM 730 N N . PRO A 1 90 ? 2.057 13.891 17.938 1 95.69 90 PRO A N 1
ATOM 731 C CA . PRO A 1 90 ? 3.318 14.602 17.703 1 95.69 90 PRO A CA 1
ATOM 732 C C . PRO A 1 90 ? 4.168 13.961 16.609 1 95.69 90 PRO A C 1
ATOM 734 O O . PRO A 1 90 ? 3.979 12.789 16.281 1 95.69 90 PRO A O 1
ATOM 737 N N . ASN A 1 91 ? 5.113 14.766 16.094 1 93.88 91 ASN A N 1
ATOM 738 C CA . ASN A 1 91 ? 6.086 14.25 15.141 1 93.88 91 ASN A CA 1
ATOM 739 C C . ASN A 1 91 ? 6.934 13.133 15.742 1 93.88 91 ASN A C 1
ATOM 741 O O . ASN A 1 91 ? 7.254 13.164 16.938 1 93.88 91 ASN A O 1
ATOM 745 N N . PRO A 1 92 ? 7.262 12.148 15.039 1 95.75 92 PRO A N 1
ATOM 746 C CA . PRO A 1 92 ? 6.887 11.922 13.641 1 95.75 92 PRO A CA 1
ATOM 747 C C . PRO A 1 92 ? 5.637 11.055 13.5 1 95.75 92 PRO A C 1
ATOM 749 O O . PRO A 1 92 ? 5.312 10.602 12.398 1 95.75 92 PRO A O 1
ATOM 752 N N . HIS A 1 93 ? 4.891 10.812 14.539 1 97.81 93 HIS A N 1
ATOM 753 C CA . HIS A 1 93 ? 3.816 9.828 14.586 1 97.81 93 HIS A CA 1
ATOM 754 C C . HIS A 1 93 ? 2.623 10.281 13.75 1 97.81 93 HIS A C 1
ATOM 756 O O . HIS A 1 93 ? 1.858 9.453 13.25 1 97.81 93 HIS A O 1
ATOM 762 N N . CYS A 1 94 ? 2.488 11.578 13.5 1 98.19 94 CYS A N 1
ATOM 763 C CA . CYS A 1 94 ? 1.406 12.094 12.672 1 98.19 94 CYS A CA 1
ATOM 764 C C . CYS A 1 94 ? 1.604 11.703 11.211 1 98.19 94 CYS A C 1
ATOM 766 O O . CYS A 1 94 ? 0.675 11.797 10.406 1 98.19 94 CYS A O 1
ATOM 768 N N . PHE A 1 95 ? 2.811 11.273 10.844 1 98.69 95 PHE A N 1
ATOM 769 C CA . PHE A 1 95 ? 3.094 10.852 9.484 1 98.69 95 PHE A CA 1
ATOM 770 C C . PHE A 1 95 ? 3.16 9.328 9.391 1 98.69 95 PHE A C 1
ATOM 772 O O . PHE A 1 95 ? 3.451 8.781 8.328 1 98.69 95 PHE A O 1
ATOM 779 N N . ALA A 1 96 ? 2.951 8.625 10.523 1 98.81 96 ALA A N 1
ATOM 780 C CA . ALA A 1 96 ? 2.93 7.16 10.492 1 98.81 96 ALA A CA 1
ATOM 781 C C . ALA A 1 96 ? 1.881 6.648 9.508 1 98.81 96 ALA A C 1
ATOM 783 O O . ALA A 1 96 ? 0.776 7.191 9.43 1 98.81 96 ALA A O 1
ATOM 784 N N . ARG A 1 97 ? 2.254 5.637 8.766 1 98.81 97 ARG A N 1
ATOM 785 C CA . ARG A 1 97 ? 1.379 5.074 7.742 1 98.81 97 ARG A CA 1
ATOM 786 C C . ARG A 1 97 ? -0.02 4.82 8.297 1 98.81 97 ARG A C 1
ATOM 788 O O . ARG A 1 97 ? -1.014 5.238 7.695 1 98.81 97 ARG A O 1
ATOM 795 N N . GLU A 1 98 ? -0.107 4.176 9.469 1 97.88 98 GLU A N 1
ATOM 796 C CA . GLU A 1 98 ? -1.404 3.812 10.031 1 97.88 98 GLU A CA 1
ATOM 797 C C . GLU A 1 98 ? -2.256 5.051 10.305 1 97.88 98 GLU A C 1
ATOM 799 O O . GLU A 1 98 ? -3.463 5.047 10.055 1 97.88 98 GLU A O 1
ATOM 804 N N . PHE A 1 99 ? -1.659 6.051 10.805 1 98.44 99 PHE A N 1
ATOM 805 C CA . PHE A 1 99 ? -2.402 7.27 11.109 1 98.44 99 PHE A CA 1
ATOM 806 C C . PHE A 1 99 ? -2.889 7.938 9.828 1 98.44 99 PHE A C 1
ATOM 808 O O . PHE A 1 99 ? -4.055 8.328 9.727 1 98.44 99 PHE A O 1
ATOM 815 N N . VAL A 1 100 ? -1.989 8.125 8.828 1 98.56 100 VAL A N 1
ATOM 816 C CA . VAL A 1 100 ? -2.326 8.781 7.574 1 98.56 100 VAL A CA 1
ATOM 817 C C . VAL A 1 100 ? -3.443 8.016 6.871 1 98.56 100 VAL A C 1
ATOM 819 O O . VAL A 1 100 ? -4.434 8.609 6.438 1 98.56 100 VAL A O 1
ATOM 822 N N . VAL A 1 101 ? -3.367 6.695 6.809 1 98.38 101 VAL A N 1
ATOM 823 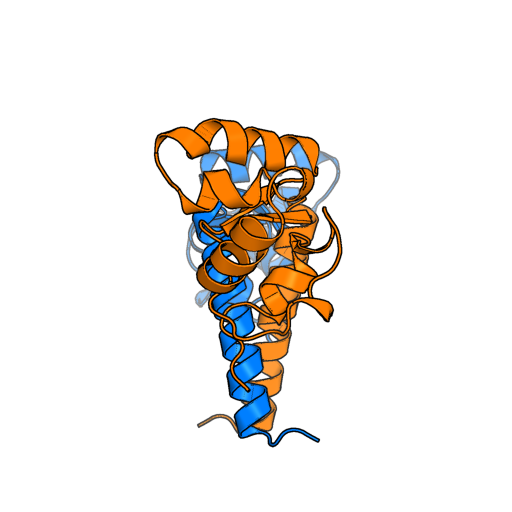C CA . VAL A 1 101 ? -4.359 5.879 6.117 1 98.38 101 VAL A CA 1
ATOM 824 C C . VAL A 1 101 ? -5.703 5.977 6.836 1 98.38 101 VAL A C 1
ATOM 826 O O . VAL A 1 101 ? -6.754 6.047 6.195 1 98.38 101 VAL A O 1
ATOM 829 N N . GLU A 1 102 ? -5.648 6.02 8.102 1 96.31 102 GLU A N 1
ATOM 830 C CA . GLU A 1 102 ? -6.867 6.055 8.898 1 96.31 102 GLU A CA 1
ATOM 831 C C . GLU A 1 102 ? -7.582 7.395 8.766 1 96.31 102 GLU A C 1
ATOM 833 O O . GLU A 1 102 ? -8.812 7.449 8.727 1 96.31 102 GLU A O 1
ATOM 838 N N . HIS A 1 103 ? -6.855 8.453 8.57 1 96.81 103 HIS A N 1
ATOM 839 C CA . HIS A 1 103 ? -7.488 9.758 8.758 1 96.81 103 HIS A CA 1
ATOM 840 C C . HIS A 1 103 ? -7.559 10.531 7.449 1 96.81 103 HIS A C 1
ATOM 842 O O . HIS A 1 103 ? -8.281 11.523 7.344 1 96.81 103 HIS A O 1
ATOM 848 N N . TYR A 1 104 ? -6.801 10.156 6.453 1 97.75 104 TYR A N 1
ATOM 849 C CA . TYR A 1 104 ? -6.859 10.859 5.176 1 97.75 104 TYR A CA 1
ATOM 850 C C . TYR A 1 104 ? -8.273 10.867 4.621 1 97.75 104 TYR A C 1
ATOM 852 O O . TYR A 1 104 ? -8.891 9.812 4.445 1 97.75 104 TYR A O 1
ATOM 860 N N . GLY A 1 105 ? -8.734 12.008 4.359 1 95.31 105 GLY A N 1
ATOM 861 C CA . GLY A 1 105 ? -10.039 12.164 3.738 1 95.31 105 GLY A CA 1
ATOM 862 C C . GLY A 1 105 ? -11.188 11.82 4.672 1 95.31 105 GLY A C 1
ATOM 863 O O . GLY A 1 105 ? -12.336 11.68 4.234 1 95.31 105 GLY A O 1
ATOM 864 N N . GLU A 1 106 ? -10.852 11.539 5.898 1 88.62 106 GLU A N 1
ATOM 865 C CA . GLU A 1 106 ? -11.898 11.164 6.848 1 88.62 106 GLU A CA 1
ATOM 866 C C . GLU A 1 106 ? -12.812 12.352 7.156 1 88.62 106 GLU A C 1
ATOM 868 O O . GLU A 1 106 ? -12.336 13.453 7.441 1 88.62 106 GLU A O 1
ATOM 873 N N . HIS A 1 107 ? -14.047 12.195 6.816 1 78.56 107 HIS A N 1
ATOM 874 C CA . HIS A 1 107 ? -15.055 13.188 7.16 1 78.56 107 HIS A CA 1
ATOM 875 C C . HIS A 1 107 ? -15.93 12.711 8.312 1 78.56 107 HIS A C 1
ATOM 877 O O . HIS A 1 107 ? -16.172 11.508 8.461 1 78.56 107 HIS A O 1
ATOM 883 N N . PRO A 1 108 ? -16.312 13.68 9.18 1 64.88 108 PRO A N 1
ATOM 884 C CA . PRO A 1 108 ? -17.188 13.305 10.297 1 64.88 108 PRO A CA 1
ATOM 885 C C . PRO A 1 108 ? -18.484 12.648 9.836 1 64.88 108 PRO A C 1
ATOM 887 O O . PRO A 1 108 ? -18.969 12.922 8.734 1 64.88 108 PRO A O 1
ATOM 890 N N . MET B 1 1 ? -22.219 0.826 16.656 1 58.88 1 MET B N 1
ATOM 891 C CA . MET B 1 1 ? -21.594 0.121 15.539 1 58.88 1 MET B CA 1
ATOM 892 C C . MET B 1 1 ? -21.906 0.817 14.219 1 58.88 1 MET B C 1
ATOM 894 O O . MET B 1 1 ? -23.062 1.199 13.969 1 58.88 1 MET B O 1
ATOM 898 N N . ALA B 1 2 ? -20.859 1.167 13.422 1 81.56 2 ALA B N 1
ATOM 899 C CA . ALA B 1 2 ? -21.141 1.899 12.188 1 81.56 2 ALA B CA 1
ATOM 900 C C . ALA B 1 2 ? -22.016 1.076 11.242 1 81.56 2 ALA B C 1
ATOM 902 O O . ALA B 1 2 ? -21.953 -0.155 11.242 1 81.56 2 ALA B O 1
ATOM 903 N N . SER B 1 3 ? -22.938 1.661 10.734 1 92.88 3 SER B N 1
ATOM 904 C CA . SER B 1 3 ? -23.75 0.993 9.727 1 92.88 3 SER B CA 1
ATOM 905 C C . SER B 1 3 ? -22.891 0.295 8.68 1 92.88 3 SER B C 1
ATOM 907 O O . SER B 1 3 ? -21.734 0.667 8.484 1 92.88 3 SER B O 1
ATOM 909 N N . PRO B 1 4 ? -23.438 -0.727 8.125 1 93.19 4 PRO B N 1
ATOM 910 C CA . PRO B 1 4 ? -22.703 -1.397 7.059 1 93.19 4 PRO B CA 1
ATOM 911 C C . PRO B 1 4 ? -22.266 -0.441 5.949 1 93.19 4 PRO B C 1
ATOM 913 O O . PRO B 1 4 ? -21.172 -0.583 5.395 1 93.19 4 PRO B O 1
ATOM 916 N N . GLU B 1 5 ? -23.078 0.479 5.652 1 94.88 5 GLU B N 1
ATOM 917 C CA . GLU B 1 5 ? -22.75 1.458 4.621 1 94.88 5 GLU B CA 1
ATOM 918 C C . GLU B 1 5 ? -21.531 2.295 5.016 1 94.88 5 GLU B C 1
ATOM 920 O O . GLU B 1 5 ? -20.656 2.553 4.191 1 94.88 5 GLU B O 1
ATOM 925 N N . ARG B 1 6 ? -21.531 2.787 6.211 1 94.56 6 ARG B N 1
ATOM 926 C CA . ARG B 1 6 ? -20.422 3.58 6.711 1 94.56 6 ARG B CA 1
ATOM 927 C C . ARG B 1 6 ? -19.141 2.752 6.758 1 94.56 6 ARG B C 1
ATOM 929 O O . ARG B 1 6 ? -18.047 3.266 6.484 1 94.56 6 ARG B O 1
ATOM 936 N N . GLN B 1 7 ? -19.266 1.477 7.129 1 95.88 7 GLN B N 1
ATOM 937 C CA . GLN B 1 7 ? -18.109 0.587 7.145 1 95.88 7 GLN B CA 1
ATOM 938 C C . GLN B 1 7 ? -17.531 0.414 5.746 1 95.88 7 GLN B C 1
ATOM 940 O O . GLN B 1 7 ? -16.312 0.449 5.562 1 95.88 7 GLN B O 1
ATOM 945 N N . ILE B 1 8 ? -18.438 0.2 4.773 1 97.38 8 ILE B N 1
ATOM 946 C CA . ILE B 1 8 ? -18.016 0.032 3.389 1 97.38 8 ILE B CA 1
ATOM 947 C C . ILE B 1 8 ? -17.312 1.302 2.902 1 97.38 8 ILE B C 1
ATOM 949 O O . ILE B 1 8 ? -16.281 1.233 2.238 1 97.38 8 ILE B O 1
ATOM 953 N N . GLU B 1 9 ? -17.797 2.469 3.281 1 95.94 9 GLU B N 1
ATOM 954 C CA . GLU B 1 9 ? -17.188 3.742 2.887 1 95.94 9 GLU B CA 1
ATOM 955 C C . GLU B 1 9 ? -15.789 3.898 3.475 1 95.94 9 GLU B C 1
ATOM 957 O O . GLU B 1 9 ? -14.867 4.32 2.779 1 95.94 9 GLU B O 1
ATOM 962 N N . ASN B 1 10 ? -15.68 3.576 4.695 1 95.94 10 ASN B N 1
ATOM 963 C CA . ASN B 1 10 ? -14.398 3.691 5.371 1 95.94 10 ASN B CA 1
ATOM 964 C C . ASN B 1 10 ? -13.359 2.742 4.773 1 95.94 10 ASN B C 1
ATOM 966 O O . ASN B 1 10 ? -12.227 3.143 4.5 1 95.94 10 ASN B O 1
ATOM 970 N N . LEU B 1 11 ? -13.836 1.513 4.562 1 97.62 11 LEU B N 1
ATOM 971 C CA . LEU B 1 11 ? -12.938 0.516 3.998 1 97.62 11 LEU B CA 1
ATOM 972 C C . LEU B 1 11 ? -12.539 0.886 2.57 1 97.62 11 LEU B C 1
ATOM 974 O O . LEU B 1 11 ? -11.383 0.731 2.184 1 97.62 11 LEU B O 1
ATOM 978 N N . THR B 1 12 ? -13.492 1.361 1.795 1 97.94 12 THR B N 1
ATOM 979 C CA . THR B 1 12 ? -13.211 1.794 0.43 1 97.94 12 THR B CA 1
ATOM 980 C C . THR B 1 12 ? -12.18 2.916 0.422 1 97.94 12 THR B C 1
ATOM 982 O O . THR B 1 12 ? -11.234 2.889 -0.369 1 97.94 12 THR B O 1
ATOM 985 N N . ARG B 1 13 ? -12.344 3.846 1.302 1 97.44 13 ARG B N 1
ATOM 986 C CA . ARG B 1 13 ? -11.398 4.949 1.432 1 97.44 13 ARG B CA 1
ATOM 987 C C . ARG B 1 13 ? -10 4.438 1.751 1 97.44 13 ARG B C 1
ATOM 989 O O . ARG B 1 13 ? -9.023 4.875 1.141 1 97.44 13 ARG B O 1
ATOM 996 N N . ARG B 1 14 ? -9.867 3.549 2.635 1 98.12 14 ARG B N 1
ATOM 997 C CA . ARG B 1 14 ? -8.562 3.016 3.033 1 98.12 14 ARG B CA 1
ATOM 998 C C . ARG B 1 14 ? -7.906 2.268 1.882 1 98.12 14 ARG B C 1
ATOM 1000 O O . ARG B 1 14 ? -6.703 2.41 1.648 1 98.12 14 ARG B O 1
ATOM 1007 N N . VAL B 1 15 ? -8.688 1.502 1.16 1 98.56 15 VAL B N 1
ATOM 1008 C CA . VAL B 1 15 ? -8.156 0.803 -0.005 1 98.56 15 VAL B CA 1
ATOM 1009 C C . VAL B 1 15 ? -7.625 1.815 -1.016 1 98.56 15 VAL B C 1
ATOM 1011 O O . VAL B 1 15 ? -6.527 1.646 -1.553 1 98.56 15 VAL B O 1
ATOM 1014 N N . GLU B 1 16 ? -8.352 2.84 -1.234 1 98.31 16 GLU B N 1
ATOM 1015 C CA . GLU B 1 16 ? -7.953 3.855 -2.203 1 98.31 16 GLU B CA 1
ATOM 1016 C C . GLU B 1 16 ? -6.672 4.562 -1.766 1 98.31 16 GLU B C 1
ATOM 1018 O O . GLU B 1 16 ? -5.801 4.848 -2.59 1 98.31 16 GLU B O 1
ATOM 1023 N N . ILE B 1 17 ? -6.555 4.844 -0.529 1 98.56 17 ILE B N 1
ATOM 1024 C CA . ILE B 1 17 ? -5.375 5.527 -0.014 1 98.56 17 ILE B CA 1
ATOM 1025 C C . ILE B 1 17 ? -4.152 4.621 -0.146 1 98.56 17 ILE B C 1
ATOM 1027 O O . ILE B 1 17 ? -3.096 5.055 -0.609 1 98.56 17 ILE B O 1
ATOM 1031 N N . PHE B 1 18 ? -4.34 3.377 0.204 1 98.81 18 PHE B N 1
ATOM 1032 C CA . PHE B 1 18 ? -3.24 2.432 0.045 1 98.81 18 PHE B CA 1
ATOM 1033 C C . PHE B 1 18 ? -2.838 2.312 -1.42 1 98.81 18 PHE B C 1
ATOM 1035 O O . PHE B 1 18 ? -1.651 2.191 -1.735 1 98.81 18 PHE B O 1
ATOM 1042 N N . ALA B 1 19 ? -3.801 2.301 -2.307 1 98.75 19 ALA B N 1
ATOM 1043 C CA . ALA B 1 19 ? -3.504 2.238 -3.734 1 98.75 19 ALA B CA 1
ATOM 1044 C C . ALA B 1 19 ? -2.697 3.455 -4.18 1 98.75 19 ALA B C 1
ATOM 1046 O O . ALA B 1 19 ? -1.754 3.328 -4.965 1 98.75 19 ALA B O 1
ATOM 1047 N N . ARG B 1 20 ? -3.02 4.586 -3.68 1 98.69 20 ARG B N 1
ATOM 1048 C CA . ARG B 1 20 ? -2.275 5.797 -4.004 1 98.69 20 ARG B CA 1
ATOM 1049 C C . ARG B 1 20 ? -0.852 5.73 -3.461 1 98.69 20 ARG B C 1
ATOM 1051 O O . ARG B 1 20 ? 0.095 6.145 -4.133 1 98.69 20 ARG B O 1
ATOM 1058 N N . ILE B 1 21 ? -0.735 5.242 -2.256 1 98.88 21 ILE B N 1
ATOM 1059 C CA . ILE B 1 21 ? 0.589 5.078 -1.667 1 98.88 21 ILE B CA 1
ATOM 1060 C C . ILE B 1 21 ? 1.424 4.133 -2.529 1 98.88 21 ILE B C 1
ATOM 1062 O O . ILE B 1 21 ? 2.576 4.434 -2.852 1 98.88 21 ILE B O 1
ATOM 1066 N N . ALA B 1 22 ? 0.834 3.018 -2.908 1 98.88 22 ALA B N 1
ATOM 1067 C CA . ALA B 1 22 ? 1.551 2.057 -3.742 1 98.88 22 ALA B CA 1
ATOM 1068 C C . ALA B 1 22 ? 1.957 2.684 -5.074 1 98.88 22 ALA B C 1
ATOM 1070 O O . ALA B 1 22 ? 3.066 2.457 -5.559 1 98.88 22 ALA B O 1
ATOM 1071 N N . THR B 1 23 ? 1.097 3.469 -5.664 1 98.81 23 THR B N 1
ATOM 1072 C CA . THR B 1 23 ? 1.38 4.133 -6.934 1 98.81 23 THR B CA 1
ATOM 1073 C C . THR B 1 23 ? 2.506 5.152 -6.77 1 98.81 23 THR B C 1
ATOM 1075 O O . THR B 1 23 ? 3.451 5.168 -7.559 1 98.81 23 THR B O 1
ATOM 1078 N N . ALA B 1 24 ? 2.434 5.918 -5.746 1 98.69 24 ALA B N 1
ATOM 1079 C CA . ALA B 1 24 ? 3.426 6.961 -5.508 1 98.69 24 ALA B CA 1
ATOM 1080 C C . ALA B 1 24 ? 4.805 6.359 -5.258 1 98.69 24 ALA B C 1
ATOM 1082 O O . ALA B 1 24 ? 5.824 7.039 -5.418 1 98.69 24 ALA B O 1
ATOM 1083 N N . ASN B 1 25 ? 4.824 5.156 -4.84 1 98.81 25 ASN B N 1
ATOM 1084 C CA . ASN B 1 25 ? 6.09 4.496 -4.523 1 98.81 25 ASN B CA 1
ATOM 1085 C C . ASN B 1 25 ? 6.449 3.445 -5.574 1 98.81 25 ASN B C 1
ATOM 1087 O O . ASN B 1 25 ? 7.312 2.596 -5.336 1 98.81 25 ASN B O 1
ATOM 1091 N N . SER B 1 26 ? 5.766 3.443 -6.672 1 98.62 26 SER B N 1
ATOM 1092 C CA . SER B 1 26 ? 6.051 2.66 -7.871 1 98.62 26 SER B CA 1
ATOM 1093 C C . SER B 1 26 ? 6.074 1.167 -7.562 1 98.62 26 SER B C 1
ATOM 1095 O O . SER B 1 26 ? 6.977 0.451 -8.008 1 98.62 26 SER B O 1
ATOM 1097 N N . LEU B 1 27 ? 5.18 0.791 -6.668 1 98.81 27 LEU B N 1
ATOM 1098 C CA . LEU B 1 27 ? 5.004 -0.633 -6.406 1 98.81 27 LEU B CA 1
ATOM 1099 C C . LEU B 1 27 ? 4.055 -1.26 -7.422 1 98.81 27 LEU B C 1
ATOM 1101 O O . LEU B 1 27 ? 2.945 -1.671 -7.07 1 98.81 27 LEU B O 1
ATOM 1105 N N . ASN B 1 28 ? 4.5 -1.447 -8.602 1 98.88 28 ASN B N 1
ATOM 1106 C CA . ASN B 1 28 ? 3.688 -1.861 -9.742 1 98.88 28 ASN B CA 1
ATOM 1107 C C . ASN B 1 28 ? 3.527 -3.379 -9.797 1 98.88 28 ASN B C 1
ATOM 1109 O O . ASN B 1 28 ? 2.502 -3.883 -10.258 1 98.88 28 ASN B O 1
ATOM 1113 N N . TYR B 1 29 ? 4.586 -4.059 -9.383 1 98.88 29 TYR B N 1
ATOM 1114 C CA . TYR B 1 29 ? 4.586 -5.516 -9.32 1 98.88 29 TYR B CA 1
ATOM 1115 C C . TYR B 1 29 ? 4.852 -6.008 -7.902 1 98.88 29 TYR B C 1
ATOM 1117 O O . TYR B 1 29 ? 5.695 -5.449 -7.195 1 98.88 29 TYR B O 1
ATOM 1125 N N . ILE B 1 30 ? 4.164 -7.031 -7.465 1 98.94 30 ILE B N 1
ATOM 1126 C CA . ILE B 1 30 ? 4.246 -7.531 -6.098 1 98.94 30 ILE B CA 1
ATOM 1127 C C . ILE B 1 30 ? 4.594 -9.016 -6.109 1 98.94 30 ILE B C 1
ATOM 1129 O O . ILE B 1 30 ? 3.986 -9.797 -6.852 1 98.94 30 ILE B O 1
ATOM 1133 N N . CYS B 1 31 ? 5.594 -9.375 -5.41 1 98.81 31 CYS B N 1
ATOM 1134 C CA . CYS B 1 31 ? 5.797 -10.789 -5.125 1 98.81 31 CYS B CA 1
ATOM 1135 C C . CYS B 1 31 ? 4.707 -11.32 -4.203 1 98.81 31 CYS B C 1
ATOM 1137 O O . CYS B 1 31 ? 4.59 -10.891 -3.055 1 98.81 31 CYS B O 1
ATOM 1139 N N . PRO B 1 32 ? 3.914 -12.266 -4.668 1 98.38 32 PRO B N 1
ATOM 1140 C CA . PRO B 1 32 ? 2.801 -12.727 -3.836 1 98.38 32 PRO B CA 1
ATOM 1141 C C . PRO B 1 32 ? 3.262 -13.555 -2.637 1 98.38 32 PRO B C 1
ATOM 1143 O O . PRO B 1 32 ? 2.477 -13.812 -1.721 1 98.38 32 PRO B O 1
ATOM 1146 N N . GLN B 1 33 ? 4.508 -13.953 -2.623 1 98.25 33 GLN B N 1
ATOM 1147 C CA . GLN B 1 33 ? 5.043 -14.766 -1.538 1 98.25 33 GLN B CA 1
ATOM 1148 C C . GLN B 1 33 ? 5.48 -13.898 -0.361 1 98.25 33 GLN B C 1
ATOM 1150 O O . GLN B 1 33 ? 5.277 -14.273 0.797 1 98.25 33 GLN B O 1
ATOM 1155 N N . CYS B 1 34 ? 6.062 -12.75 -0.645 1 98.56 34 CYS B N 1
ATOM 1156 C CA . CYS B 1 34 ? 6.625 -11.984 0.458 1 98.56 34 CYS B CA 1
ATOM 1157 C C . CYS B 1 34 ? 6.117 -10.547 0.436 1 98.56 34 CYS B C 1
ATOM 1159 O O . CYS B 1 34 ? 6.461 -9.75 1.309 1 98.56 34 CYS B O 1
ATOM 1161 N N . PHE B 1 35 ? 5.402 -10.125 -0.577 1 98.81 35 PHE B N 1
ATOM 1162 C CA . PHE B 1 35 ? 4.715 -8.852 -0.712 1 98.81 35 PHE B CA 1
ATOM 1163 C C . PHE B 1 35 ? 5.703 -7.734 -1.037 1 98.81 35 PHE B C 1
ATOM 1165 O O . PHE B 1 35 ? 5.328 -6.562 -1.103 1 98.81 35 PHE B O 1
ATOM 1172 N N . CYS B 1 36 ? 6.965 -8.055 -1.302 1 98.75 36 CYS B N 1
ATOM 1173 C CA . CYS B 1 36 ? 7.883 -7.043 -1.807 1 98.75 36 CYS B CA 1
ATOM 1174 C C . CYS B 1 36 ? 7.41 -6.496 -3.146 1 98.75 36 CYS B C 1
ATOM 1176 O O . CYS B 1 36 ? 6.953 -7.254 -4.004 1 98.75 36 CYS B O 1
ATOM 1178 N N . GLY B 1 37 ? 7.449 -5.207 -3.283 1 98.81 37 GLY B N 1
ATOM 1179 C CA . GLY B 1 37 ? 7.016 -4.531 -4.492 1 98.81 37 GLY B CA 1
ATOM 1180 C C . GLY B 1 37 ? 8.164 -4.027 -5.344 1 98.81 37 GLY B C 1
ATOM 1181 O O . GLY B 1 37 ? 9.234 -3.715 -4.82 1 98.81 37 GLY B O 1
ATOM 1182 N N . TYR B 1 38 ? 7.879 -3.906 -6.641 1 98.81 38 TYR B N 1
ATOM 1183 C CA . TYR B 1 38 ? 8.891 -3.477 -7.598 1 98.81 38 TYR B CA 1
ATOM 1184 C C . TYR B 1 38 ? 8.289 -2.557 -8.656 1 98.81 38 TYR B C 1
ATOM 1186 O O . TYR B 1 38 ? 7.145 -2.75 -9.07 1 98.81 38 TYR B O 1
ATOM 1194 N N . SER B 1 39 ? 9.078 -1.617 -9.078 1 98.75 39 SER B N 1
ATOM 1195 C CA . SER B 1 39 ? 8.633 -0.663 -10.086 1 98.75 39 SER B CA 1
ATOM 1196 C C . SER B 1 39 ? 8.602 -1.296 -11.469 1 98.75 39 SER B C 1
ATOM 1198 O O . SER B 1 39 ? 7.801 -0.903 -12.32 1 98.75 39 SER B O 1
ATOM 1200 N N . GLU B 1 40 ? 9.477 -2.262 -11.68 1 98.62 40 GLU B N 1
ATOM 1201 C CA . GLU B 1 40 ? 9.648 -2.879 -12.992 1 98.62 40 GLU B CA 1
ATOM 1202 C C . GLU B 1 40 ? 9.672 -4.402 -12.883 1 98.62 40 GLU B C 1
ATOM 1204 O O . GLU B 1 40 ? 10.078 -4.953 -11.859 1 98.62 40 GLU B O 1
ATOM 1209 N N . GLN B 1 41 ? 9.281 -5.051 -13.984 1 97.75 41 GLN B N 1
ATOM 1210 C CA . GLN B 1 41 ? 9.258 -6.508 -14.008 1 97.75 41 GLN B CA 1
ATOM 1211 C C . GLN B 1 41 ? 10.664 -7.082 -13.859 1 97.75 41 GLN B C 1
ATOM 1213 O O . GLN B 1 41 ? 10.859 -8.125 -13.227 1 97.75 41 GLN B O 1
ATOM 1218 N N . ARG B 1 42 ? 11.664 -6.395 -14.492 1 98 42 ARG B N 1
ATOM 1219 C CA . ARG B 1 42 ? 13.039 -6.895 -14.43 1 98 42 ARG B CA 1
ATOM 1220 C C . ARG B 1 42 ? 13.516 -7.008 -12.992 1 98 42 ARG B C 1
ATOM 1222 O O . ARG B 1 42 ? 14.203 -7.965 -12.633 1 98 42 ARG B O 1
ATOM 1229 N N . LEU B 1 43 ? 13.172 -6.062 -12.141 1 98.69 43 LEU B N 1
ATOM 1230 C CA . LEU B 1 43 ? 13.562 -6.059 -10.734 1 98.69 43 LEU B CA 1
ATOM 1231 C C . LEU B 1 43 ? 12.859 -7.172 -9.969 1 98.69 43 LEU B C 1
ATOM 1233 O O . LEU B 1 43 ? 13.453 -7.797 -9.086 1 98.69 43 LEU B O 1
ATOM 1237 N N . LEU B 1 44 ? 11.648 -7.438 -10.273 1 98.56 44 LEU B N 1
ATOM 1238 C CA . LEU B 1 44 ? 10.906 -8.547 -9.68 1 98.56 44 LEU B CA 1
ATOM 1239 C C . LEU B 1 44 ? 11.586 -9.875 -9.984 1 98.56 44 LEU B C 1
ATOM 1241 O O . LEU B 1 44 ? 11.797 -10.695 -9.078 1 98.56 44 LEU B O 1
ATOM 1245 N N . TYR B 1 45 ? 11.938 -10.125 -11.211 1 97.75 45 TYR B N 1
ATOM 1246 C CA . TYR B 1 45 ? 12.539 -11.398 -11.602 1 97.75 45 TYR B CA 1
ATOM 1247 C C . TYR B 1 45 ? 13.938 -11.539 -11.016 1 97.75 45 TYR B C 1
ATOM 1249 O O . TYR B 1 45 ? 14.367 -12.648 -10.68 1 97.75 45 TYR B O 1
ATOM 1257 N N . ARG B 1 46 ? 14.656 -10.414 -10.891 1 98.38 46 ARG B N 1
ATOM 1258 C CA . ARG B 1 46 ? 15.922 -10.445 -10.164 1 98.38 46 ARG B CA 1
ATOM 1259 C C . ARG B 1 46 ? 15.711 -10.898 -8.727 1 98.38 46 ARG B C 1
ATOM 1261 O O . ARG B 1 46 ? 16.531 -11.641 -8.172 1 98.38 46 ARG B O 1
ATOM 1268 N N . HIS B 1 47 ? 14.672 -10.438 -8.078 1 98.31 47 HIS B N 1
ATOM 1269 C CA . HIS B 1 47 ? 14.297 -10.875 -6.738 1 98.31 47 HIS B CA 1
ATOM 1270 C C . HIS B 1 47 ? 14.078 -12.383 -6.688 1 98.31 47 HIS B C 1
ATOM 1272 O O . HIS B 1 47 ? 14.578 -13.062 -5.789 1 98.31 47 HIS B O 1
ATOM 1278 N N . PHE B 1 48 ? 13.328 -12.906 -7.668 1 98.12 48 PHE B N 1
ATOM 1279 C CA . PHE B 1 48 ? 13.102 -14.352 -7.719 1 98.12 48 PHE B CA 1
ATOM 1280 C C . PHE B 1 48 ? 14.422 -15.094 -7.855 1 98.12 48 PHE B C 1
ATOM 1282 O O . PHE B 1 48 ? 14.633 -16.109 -7.191 1 98.12 48 PHE B O 1
ATOM 1289 N N . ASP B 1 49 ? 15.266 -14.586 -8.688 1 97.5 49 ASP B N 1
ATOM 1290 C CA . ASP B 1 49 ? 16.562 -15.203 -8.906 1 97.5 49 ASP B CA 1
ATOM 1291 C C . ASP B 1 49 ? 17.391 -15.219 -7.625 1 97.5 49 ASP B C 1
ATOM 1293 O O . ASP B 1 49 ? 18.094 -16.188 -7.336 1 97.5 49 ASP B O 1
ATOM 1297 N N . LYS B 1 50 ? 17.328 -14.18 -6.906 1 97.88 50 LYS B N 1
ATOM 1298 C CA . LYS B 1 50 ? 18.078 -14.07 -5.656 1 97.88 50 LYS B CA 1
ATOM 1299 C C . LYS B 1 50 ? 17.516 -15.016 -4.594 1 97.88 50 LYS B C 1
ATOM 1301 O O . LYS B 1 50 ? 18.281 -15.648 -3.861 1 97.88 50 LYS B O 1
ATOM 1306 N N . GLU B 1 51 ? 16.234 -15.133 -4.559 1 97.69 51 GLU B N 1
ATOM 1307 C CA . GLU B 1 51 ? 15.578 -15.844 -3.467 1 97.69 51 GLU B CA 1
ATOM 1308 C C . GLU B 1 51 ? 15.438 -17.328 -3.771 1 97.69 51 GLU B C 1
ATOM 1310 O O . GLU B 1 51 ? 15.141 -18.125 -2.879 1 97.69 51 GLU B O 1
ATOM 1315 N N . LYS B 1 52 ? 15.617 -17.719 -5.047 1 95.38 52 LYS B N 1
ATOM 1316 C CA . LYS B 1 52 ? 15.289 -19.062 -5.492 1 95.38 52 LYS B CA 1
ATOM 1317 C C . LYS B 1 52 ? 16.125 -20.109 -4.754 1 95.38 52 LYS B C 1
ATOM 1319 O O . LYS B 1 52 ? 15.703 -21.25 -4.602 1 95.38 52 LYS B O 1
ATOM 1324 N N . GLN B 1 53 ? 17.25 -19.719 -4.227 1 94.56 53 GLN B N 1
ATOM 1325 C CA . GLN B 1 53 ? 18.094 -20.672 -3.527 1 94.56 53 GLN B CA 1
ATOM 1326 C C . GLN B 1 53 ? 17.547 -20.984 -2.141 1 94.56 53 GLN B C 1
ATOM 1328 O O . GLN B 1 53 ? 17.797 -22.078 -1.605 1 94.56 53 GLN B O 1
ATOM 1333 N N . ASN B 1 54 ? 16.781 -20.125 -1.611 1 95.38 54 ASN B N 1
ATOM 1334 C CA . ASN B 1 54 ? 16.328 -20.266 -0.228 1 95.38 54 ASN B CA 1
ATOM 1335 C C . ASN B 1 54 ? 14.844 -20.594 -0.146 1 95.38 54 ASN B C 1
ATOM 1337 O O . ASN B 1 54 ? 14.328 -20.875 0.933 1 95.38 54 ASN B O 1
ATOM 1341 N N . CYS B 1 55 ? 14.195 -20.547 -1.258 1 96.75 55 CYS B N 1
ATOM 1342 C CA . CYS B 1 55 ? 12.742 -20.719 -1.209 1 96.75 55 CYS B CA 1
ATOM 1343 C C . CYS B 1 55 ? 12.227 -21.312 -2.514 1 96.75 55 CYS B C 1
ATOM 1345 O O . CYS B 1 55 ? 12.289 -20.672 -3.562 1 96.75 55 CYS B O 1
ATOM 1347 N N . ARG B 1 56 ? 11.602 -22.453 -2.441 1 94.94 56 ARG B N 1
ATOM 1348 C CA . ARG B 1 56 ? 11.117 -23.172 -3.617 1 94.94 56 ARG B CA 1
ATOM 1349 C C . ARG B 1 56 ? 9.992 -22.391 -4.301 1 94.94 56 ARG B C 1
ATOM 1351 O O . ARG B 1 56 ? 9.852 -22.438 -5.523 1 94.94 56 ARG B O 1
ATOM 1358 N N . ILE B 1 57 ? 9.234 -21.688 -3.502 1 97.5 57 ILE B N 1
ATOM 1359 C CA . ILE B 1 57 ? 8.141 -20.906 -4.07 1 97.5 57 ILE B CA 1
ATOM 1360 C C . ILE B 1 57 ? 8.703 -19.797 -4.953 1 97.5 57 ILE B C 1
ATOM 1362 O O . ILE B 1 57 ? 8.312 -19.656 -6.113 1 97.5 57 ILE B O 1
ATOM 1366 N N . HIS B 1 58 ? 9.672 -19.078 -4.508 1 98 58 HIS B N 1
ATOM 1367 C CA . HIS B 1 58 ? 10.289 -18.031 -5.316 1 98 58 HIS B CA 1
ATOM 1368 C C . HIS B 1 58 ? 10.945 -18.625 -6.562 1 98 58 HIS B C 1
ATOM 1370 O O . HIS B 1 58 ? 10.906 -18.016 -7.633 1 98 58 HIS B O 1
ATOM 1376 N N . ALA B 1 59 ? 11.555 -19.797 -6.371 1 97.19 59 ALA B N 1
ATOM 1377 C CA . ALA B 1 59 ? 12.164 -20.453 -7.527 1 97.19 59 ALA B CA 1
ATOM 1378 C C . ALA B 1 59 ? 11.141 -20.719 -8.625 1 97.19 59 ALA B C 1
ATOM 1380 O O . ALA B 1 59 ? 11.375 -20.391 -9.789 1 97.19 59 ALA B O 1
ATOM 1381 N N . ALA B 1 60 ? 9.992 -21.234 -8.25 1 97.5 60 ALA B N 1
ATOM 1382 C CA . ALA B 1 60 ? 8.938 -21.578 -9.195 1 97.5 60 ALA B CA 1
ATOM 1383 C C . ALA B 1 60 ? 8.328 -20.328 -9.82 1 97.5 60 ALA B C 1
ATOM 1385 O O . ALA B 1 60 ? 7.969 -20.328 -11 1 97.5 60 ALA B O 1
ATOM 1386 N N . LEU B 1 61 ? 8.227 -19.234 -9.109 1 97.75 61 LEU B N 1
ATOM 1387 C CA . LEU B 1 61 ? 7.613 -18 -9.586 1 97.75 61 LEU B CA 1
ATOM 1388 C C . LEU B 1 61 ? 8.445 -17.375 -10.703 1 97.75 61 LEU B C 1
ATOM 1390 O O . LEU B 1 61 ? 7.91 -16.672 -11.57 1 97.75 61 LEU B O 1
ATOM 1394 N N . GLY B 1 62 ? 9.734 -17.672 -10.695 1 96.06 62 GLY B N 1
ATOM 1395 C CA . GLY B 1 62 ? 10.625 -17.125 -11.711 1 96.06 62 GLY B CA 1
ATOM 1396 C C . GLY B 1 62 ? 10.727 -18 -12.953 1 96.06 62 GLY B C 1
ATOM 1397 O O . GLY B 1 62 ? 11.391 -17.625 -13.922 1 96.06 62 GLY B O 1
ATOM 1398 N N . GLU B 1 63 ? 10.039 -19.141 -13 1 92.5 63 GLU B N 1
ATOM 1399 C CA . GLU B 1 63 ? 10.336 -20.125 -14.031 1 92.5 63 GLU B CA 1
ATOM 1400 C C . GLU B 1 63 ? 9.07 -20.562 -14.758 1 92.5 63 GLU B C 1
ATOM 1402 O O . GLU B 1 63 ? 8.922 -21.734 -15.102 1 92.5 63 GLU B O 1
ATOM 1407 N N . ARG B 1 64 ? 8.172 -19.641 -14.969 1 89.56 64 ARG B N 1
ATOM 1408 C CA . ARG B 1 64 ? 6.91 -20.016 -15.594 1 89.56 64 ARG B CA 1
ATOM 1409 C C . ARG B 1 64 ? 7.145 -20.672 -16.953 1 89.56 64 ARG B C 1
ATOM 1411 O O . ARG B 1 64 ? 6.527 -21.688 -17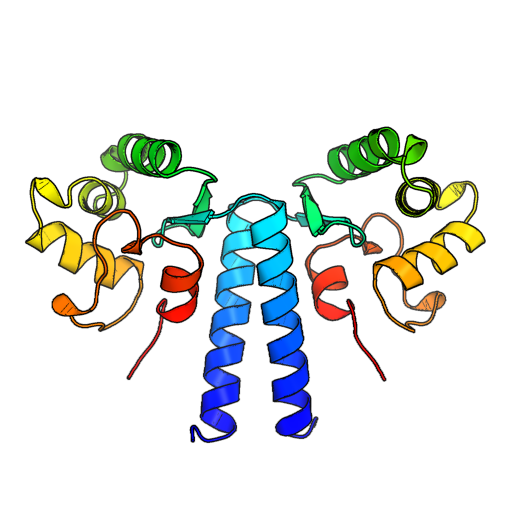.266 1 89.56 64 ARG B O 1
ATOM 1418 N N . LYS B 1 65 ? 8.031 -20.125 -17.766 1 89.56 65 LYS B N 1
ATOM 1419 C CA . LYS B 1 65 ? 8.258 -20.578 -19.125 1 89.56 65 LYS B CA 1
ATOM 1420 C C . LYS B 1 65 ? 8.867 -21.969 -19.156 1 89.56 65 LYS B C 1
ATOM 1422 O O . LYS B 1 65 ? 8.508 -22.797 -20 1 89.56 65 LYS B O 1
ATOM 1427 N N . SER B 1 66 ? 9.734 -22.219 -18.234 1 91.81 66 SER B N 1
ATOM 1428 C CA . SER B 1 66 ? 10.445 -23.5 -18.25 1 91.81 66 SER B CA 1
ATOM 1429 C C . SER B 1 66 ? 9.609 -24.609 -17.609 1 91.81 66 SER B C 1
ATOM 1431 O O . SER B 1 66 ? 9.734 -25.781 -17.969 1 91.81 66 SER B O 1
ATOM 1433 N N . ASP B 1 67 ? 8.766 -24.281 -16.688 1 93.44 67 ASP B N 1
ATOM 1434 C CA . ASP B 1 67 ? 7.91 -25.234 -15.992 1 93.44 67 ASP B CA 1
ATOM 1435 C C . ASP B 1 67 ? 6.586 -24.594 -15.578 1 93.44 67 ASP B C 1
ATOM 1437 O O . ASP B 1 67 ? 6.418 -24.203 -14.422 1 93.44 67 ASP B O 1
ATOM 1441 N N . HIS B 1 68 ? 5.645 -24.594 -16.438 1 94.69 68 HIS B N 1
ATOM 1442 C CA . HIS B 1 68 ? 4.363 -23.922 -16.266 1 94.69 68 HIS B CA 1
ATOM 1443 C C . HIS B 1 68 ? 3.539 -24.562 -15.156 1 94.69 68 HIS B C 1
ATOM 1445 O O . HIS B 1 68 ? 2.889 -23.859 -14.383 1 94.69 68 HIS B O 1
ATOM 1451 N N . LEU B 1 69 ? 3.551 -25.812 -15.086 1 95.12 69 LEU B N 1
ATOM 1452 C CA . LEU B 1 69 ? 2.756 -26.516 -14.086 1 95.12 69 LEU B CA 1
ATOM 1453 C C . LEU B 1 69 ? 3.227 -26.172 -12.672 1 95.12 69 LEU B C 1
ATOM 1455 O O . LEU B 1 69 ? 2.416 -25.859 -11.805 1 95.12 69 LEU B O 1
ATOM 1459 N N . ALA B 1 70 ? 4.531 -26.266 -12.469 1 95.56 70 ALA B N 1
ATOM 1460 C CA . ALA B 1 70 ? 5.094 -25.906 -11.172 1 95.56 70 ALA B CA 1
ATOM 1461 C C . ALA B 1 70 ? 4.801 -24.453 -10.82 1 95.56 70 ALA B C 1
ATOM 1463 O O . ALA B 1 70 ? 4.504 -24.125 -9.672 1 95.56 70 ALA B O 1
ATOM 1464 N N . PHE B 1 71 ? 4.973 -23.578 -11.82 1 97.5 71 PHE B N 1
ATOM 1465 C CA . PHE B 1 71 ? 4.645 -22.172 -11.602 1 97.5 71 PHE B CA 1
ATOM 1466 C C . PHE B 1 71 ? 3.213 -22.031 -11.094 1 97.5 71 PHE B C 1
ATOM 1468 O O . PHE B 1 71 ? 2.979 -21.406 -10.062 1 97.5 71 PHE B O 1
ATOM 1475 N N . VAL B 1 72 ? 2.24 -22.594 -11.773 1 97.12 72 VAL B N 1
ATOM 1476 C CA . VAL B 1 72 ? 0.826 -22.422 -11.461 1 97.12 72 VAL B CA 1
ATOM 1477 C C . VAL B 1 72 ? 0.536 -22.922 -10.055 1 97.12 72 VAL B C 1
ATOM 1479 O O . VAL B 1 72 ? -0.126 -22.234 -9.266 1 97.12 72 VAL B O 1
ATOM 1482 N N . MET B 1 73 ? 1.006 -24.094 -9.734 1 96.44 73 MET B N 1
ATOM 1483 C CA . MET B 1 73 ? 0.776 -24.688 -8.422 1 96.44 73 MET B CA 1
ATOM 1484 C C . MET B 1 73 ? 1.341 -23.781 -7.32 1 96.44 73 MET B C 1
ATOM 1486 O O . MET B 1 73 ? 0.641 -23.469 -6.359 1 96.44 73 MET B O 1
ATOM 1490 N N . ASN B 1 74 ? 2.586 -23.359 -7.48 1 97.44 74 ASN B N 1
ATOM 1491 C CA . ASN B 1 74 ? 3.246 -22.547 -6.465 1 97.44 74 ASN B CA 1
ATOM 1492 C C . ASN B 1 74 ? 2.676 -21.125 -6.422 1 97.44 74 ASN B C 1
ATOM 1494 O O . ASN B 1 74 ? 2.609 -20.516 -5.355 1 97.44 74 ASN B O 1
ATOM 1498 N N . TYR B 1 75 ? 2.32 -20.625 -7.645 1 97.88 75 TYR B N 1
ATOM 1499 C CA . TYR B 1 75 ? 1.682 -19.312 -7.699 1 97.88 75 TYR B CA 1
ATOM 1500 C C . TYR B 1 75 ? 0.385 -19.297 -6.898 1 97.88 75 TYR B C 1
ATOM 1502 O O . TYR B 1 75 ? 0.14 -18.391 -6.109 1 97.88 75 TYR B O 1
ATOM 1510 N N . LYS B 1 76 ? -0.434 -20.312 -7.051 1 96.81 76 LYS B N 1
ATOM 1511 C CA . LYS B 1 76 ? -1.688 -20.438 -6.312 1 96.81 76 LYS B CA 1
ATOM 1512 C C . LYS B 1 76 ? -1.438 -20.531 -4.812 1 96.81 76 LYS B C 1
ATOM 1514 O O . LYS B 1 76 ? -2.178 -19.953 -4.012 1 96.81 76 LYS B O 1
ATOM 1519 N N . MET B 1 77 ? -0.446 -21.25 -4.449 1 96.62 77 MET B N 1
ATOM 1520 C CA . MET B 1 77 ? -0.077 -21.359 -3.039 1 96.62 77 MET B CA 1
ATOM 1521 C C . MET B 1 77 ? 0.365 -20.016 -2.486 1 96.62 77 MET B C 1
ATOM 1523 O O . MET B 1 77 ? -0.08 -19.594 -1.413 1 96.62 77 MET B O 1
ATOM 1527 N N . ALA B 1 78 ? 1.212 -19.312 -3.236 1 97.75 78 ALA B N 1
ATOM 1528 C CA . ALA B 1 78 ? 1.721 -18 -2.812 1 97.75 78 ALA B CA 1
ATOM 1529 C C . ALA B 1 78 ? 0.588 -16.984 -2.686 1 97.75 78 ALA B C 1
ATOM 1531 O O . ALA B 1 78 ? 0.573 -16.188 -1.754 1 97.75 78 ALA B O 1
ATOM 1532 N N . LEU B 1 79 ? -0.299 -17.078 -3.662 1 97.19 79 LEU B N 1
ATOM 1533 C CA . LEU B 1 79 ? -1.416 -16.141 -3.713 1 97.19 79 LEU B CA 1
ATOM 1534 C C . LEU B 1 79 ? -2.523 -16.562 -2.754 1 97.19 79 LEU B C 1
ATOM 1536 O O . LEU B 1 79 ? -3.467 -15.797 -2.516 1 97.19 79 LEU B O 1
ATOM 1540 N N . ARG B 1 80 ? -2.416 -17.766 -2.186 1 96.38 80 ARG B N 1
ATOM 1541 C CA . ARG B 1 80 ? -3.412 -18.328 -1.279 1 96.38 80 ARG B CA 1
ATOM 1542 C C . ARG B 1 80 ? -4.805 -18.281 -1.896 1 96.38 80 ARG B C 1
ATOM 1544 O O . ARG B 1 80 ? -5.75 -17.781 -1.272 1 96.38 80 ARG B O 1
ATOM 1551 N N . THR B 1 81 ? -4.895 -18.734 -3.078 1 94.25 81 THR B N 1
ATOM 1552 C CA . THR B 1 81 ? -6.164 -18.656 -3.791 1 94.25 81 THR B CA 1
ATOM 1553 C C . THR B 1 81 ? -6.438 -19.953 -4.551 1 94.25 81 THR B C 1
ATOM 1555 O O . THR B 1 81 ? -5.547 -20.797 -4.699 1 94.25 81 THR B O 1
ATOM 1558 N N . LEU B 1 82 ? -7.68 -20.125 -4.945 1 92.31 82 LEU B N 1
ATOM 1559 C CA . LEU B 1 82 ? -8.086 -21.281 -5.734 1 92.31 82 LEU B CA 1
ATOM 1560 C C . LEU B 1 82 ? -8.422 -20.875 -7.168 1 92.31 82 LEU B C 1
ATOM 1562 O O . LEU B 1 82 ? -9.203 -21.547 -7.84 1 92.31 82 LEU B O 1
ATOM 1566 N N . ILE B 1 83 ? -7.926 -19.844 -7.609 1 93.12 83 ILE B N 1
ATOM 1567 C CA . ILE B 1 83 ? -8.188 -19.328 -8.945 1 93.12 83 ILE B CA 1
ATOM 1568 C C . ILE B 1 83 ? -7.848 -20.391 -9.992 1 93.12 83 ILE B C 1
ATOM 1570 O O . ILE B 1 83 ? -6.875 -21.125 -9.836 1 93.12 83 ILE B O 1
ATOM 1574 N N . ASP B 1 84 ? -8.609 -20.469 -10.984 1 94.12 84 ASP B N 1
ATOM 1575 C CA . ASP B 1 84 ? -8.32 -21.391 -12.078 1 94.12 84 ASP B CA 1
ATOM 1576 C C . ASP B 1 84 ? -7.07 -20.969 -12.844 1 94.12 84 ASP B C 1
ATOM 1578 O O . ASP B 1 84 ? -6.859 -19.766 -13.078 1 94.12 84 ASP B O 1
ATOM 1582 N N . ALA B 1 85 ? -6.293 -21.922 -13.273 1 94.44 85 ALA B N 1
ATOM 1583 C CA . ALA B 1 85 ? -5.059 -21.641 -14.008 1 94.44 85 ALA B CA 1
ATOM 1584 C C . ALA B 1 85 ? -5.324 -20.766 -15.227 1 94.44 85 ALA B C 1
ATOM 1586 O O . ALA B 1 85 ? -4.531 -19.875 -15.547 1 94.44 85 ALA B O 1
ATOM 1587 N N . LYS B 1 86 ? -6.434 -20.984 -15.914 1 95.12 86 LYS B N 1
ATOM 1588 C CA . LYS B 1 86 ? -6.746 -20.266 -17.141 1 95.12 86 LYS B CA 1
ATOM 1589 C C . LYS B 1 86 ? -7.008 -18.797 -16.875 1 95.12 86 LYS B C 1
ATOM 1591 O O . LYS B 1 86 ? -6.957 -17.969 -17.781 1 95.12 86 LYS B O 1
ATOM 1596 N N . ASP B 1 87 ? -7.336 -18.484 -15.609 1 95.19 87 ASP B N 1
ATOM 1597 C CA . ASP B 1 87 ? -7.676 -17.109 -15.25 1 95.19 87 ASP B CA 1
ATOM 1598 C C . ASP B 1 87 ? -6.449 -16.359 -14.742 1 95.19 87 ASP B C 1
ATOM 1600 O O . ASP B 1 87 ? -6.527 -15.164 -14.445 1 95.19 87 ASP B O 1
ATOM 1604 N N . ILE B 1 88 ? -5.305 -17.031 -14.633 1 96.5 88 ILE B N 1
ATOM 1605 C CA . ILE B 1 88 ? -4.055 -16.375 -14.266 1 96.5 88 ILE B CA 1
ATOM 1606 C C . ILE B 1 88 ? -3.4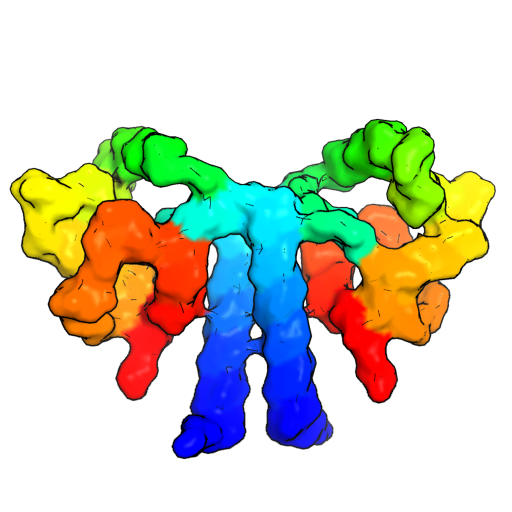43 -15.703 -15.492 1 96.5 88 ILE B C 1
ATOM 1608 O O . ILE B 1 88 ? -3.076 -16.375 -16.453 1 96.5 88 ILE B O 1
ATOM 1612 N N . PRO B 1 89 ? -3.314 -14.383 -15.438 1 96.88 89 PRO B N 1
ATOM 1613 C CA . PRO B 1 89 ? -2.746 -13.695 -16.594 1 96.88 89 PRO B CA 1
ATOM 1614 C C . PRO B 1 89 ? -1.32 -14.141 -16.906 1 96.88 89 PRO B C 1
ATOM 1616 O O . PRO B 1 89 ? -0.64 -14.695 -16.047 1 96.88 89 PRO B O 1
ATOM 1619 N N . PRO B 1 90 ? -0.926 -13.867 -18.125 1 95.44 90 PRO B N 1
ATOM 1620 C CA . PRO B 1 90 ? 0.474 -14.156 -18.453 1 95.44 90 PRO B CA 1
ATOM 1621 C C . PRO B 1 90 ? 1.449 -13.234 -17.719 1 95.44 90 PRO B C 1
ATOM 1623 O O . PRO B 1 90 ? 1.059 -12.164 -17.25 1 95.44 90 PRO B O 1
ATOM 1626 N N . ASN B 1 91 ? 2.721 -13.68 -17.656 1 93.56 91 ASN B N 1
ATOM 1627 C CA . ASN B 1 91 ? 3.789 -12.852 -17.109 1 93.56 91 ASN B CA 1
ATOM 1628 C C . ASN B 1 91 ? 3.969 -11.562 -17.906 1 93.56 91 ASN B C 1
ATOM 1630 O O . ASN B 1 91 ? 3.801 -11.562 -19.125 1 93.56 91 ASN B O 1
ATOM 1634 N N . PRO B 1 92 ? 4.203 -10.508 -17.312 1 95.31 92 PRO B N 1
ATOM 1635 C CA . PRO B 1 92 ? 4.344 -10.312 -15.859 1 95.31 92 PRO B CA 1
ATOM 1636 C C . PRO B 1 92 ? 3.045 -9.852 -15.203 1 95.31 92 PRO B C 1
ATOM 1638 O O . PRO B 1 92 ? 3.051 -9.453 -14.031 1 95.31 92 PRO B O 1
ATOM 1641 N N . HIS B 1 93 ? 1.94 -9.898 -15.883 1 97.75 93 HIS B N 1
ATOM 1642 C CA . HIS B 1 93 ? 0.688 -9.281 -15.453 1 97.75 93 HIS B CA 1
ATOM 1643 C C . HIS B 1 93 ? 0.096 -10.016 -14.25 1 97.75 93 HIS B C 1
ATOM 1645 O O . HIS B 1 93 ? -0.623 -9.422 -13.445 1 97.75 93 HIS B O 1
ATOM 1651 N N . CYS B 1 94 ? 0.461 -11.281 -14.062 1 98.19 94 CYS B N 1
ATOM 1652 C CA . CYS B 1 94 ? -0.021 -12.047 -12.914 1 98.19 94 CYS B CA 1
ATOM 1653 C C . CYS B 1 94 ? 0.592 -11.531 -11.617 1 98.19 94 CYS B C 1
ATOM 1655 O O . CYS B 1 94 ? 0.113 -11.852 -10.531 1 98.19 94 CYS B O 1
ATOM 1657 N N . PHE B 1 95 ? 1.662 -10.734 -11.703 1 98.69 95 PHE B N 1
ATOM 1658 C CA . PHE B 1 95 ? 2.303 -10.164 -10.523 1 98.69 95 PHE B CA 1
ATOM 1659 C C . PHE B 1 95 ? 1.946 -8.688 -10.367 1 98.69 95 PHE B C 1
ATOM 1661 O O . PHE B 1 95 ? 2.441 -8.016 -9.461 1 98.69 95 PHE B O 1
ATOM 1668 N N . ALA B 1 96 ? 1.126 -8.133 -11.305 1 98.81 96 ALA B N 1
ATOM 1669 C CA . ALA B 1 96 ? 0.688 -6.746 -11.172 1 98.81 96 ALA B CA 1
ATOM 1670 C C . ALA B 1 96 ? -0.003 -6.512 -9.828 1 98.81 96 ALA B C 1
ATOM 1672 O O . ALA B 1 96 ? -0.78 -7.352 -9.375 1 98.81 96 ALA B O 1
ATOM 1673 N N . ARG B 1 97 ? 0.302 -5.406 -9.227 1 98.81 97 ARG B N 1
ATOM 1674 C CA . ARG B 1 97 ? -0.24 -5.07 -7.918 1 98.81 97 ARG B CA 1
ATOM 1675 C C . ARG B 1 97 ? -1.751 -5.273 -7.879 1 98.81 97 ARG B C 1
ATOM 1677 O O . ARG B 1 97 ? -2.271 -5.93 -6.977 1 98.81 97 ARG B O 1
ATOM 1684 N N . GLU B 1 98 ? -2.475 -4.754 -8.891 1 97.88 98 GLU B N 1
ATOM 1685 C CA . GLU B 1 98 ? -3.932 -4.824 -8.891 1 97.88 98 GLU B CA 1
ATOM 1686 C C . GLU B 1 98 ? -4.418 -6.27 -8.891 1 97.88 98 GLU B C 1
ATOM 1688 O O . GLU B 1 98 ? -5.379 -6.609 -8.203 1 97.88 98 GLU B O 1
ATOM 1693 N N . PHE B 1 99 ? -3.779 -7.078 -9.672 1 98.44 99 PHE B N 1
ATOM 1694 C CA . PHE B 1 99 ? -4.184 -8.477 -9.734 1 98.44 99 PHE B CA 1
ATOM 1695 C C . PHE B 1 99 ? -3.926 -9.18 -8.406 1 98.44 99 PHE B C 1
ATOM 1697 O O . PHE B 1 99 ? -4.793 -9.891 -7.898 1 98.44 99 PHE B O 1
ATOM 1704 N N . VAL B 1 100 ? -2.713 -9.031 -7.828 1 98.56 100 VAL B N 1
ATOM 1705 C CA . VAL B 1 100 ? -2.332 -9.688 -6.582 1 98.56 100 VAL B CA 1
ATOM 1706 C C . VAL B 1 100 ? -3.264 -9.242 -5.457 1 98.56 100 VAL B C 1
ATOM 1708 O O . VAL B 1 100 ? -3.789 -10.078 -4.715 1 98.56 100 VAL B O 1
ATOM 1711 N N . VAL B 1 101 ? -3.564 -7.957 -5.344 1 98.38 101 VAL B N 1
ATOM 1712 C CA . VAL B 1 101 ? -4.41 -7.434 -4.273 1 98.38 101 VAL B CA 1
ATOM 1713 C C . VAL B 1 101 ? -5.828 -7.969 -4.43 1 98.38 101 VAL B C 1
ATOM 1715 O O . VAL B 1 101 ? -6.484 -8.305 -3.439 1 98.38 101 VAL B O 1
ATOM 1718 N N . GLU B 1 102 ? -6.254 -8.07 -5.621 1 96.31 102 GLU B N 1
ATOM 1719 C CA . GLU B 1 102 ? -7.621 -8.508 -5.891 1 96.31 102 GLU B CA 1
ATOM 1720 C C . GLU B 1 102 ? -7.793 -9.992 -5.57 1 96.31 102 GLU B C 1
ATOM 1722 O O . GLU B 1 102 ? -8.844 -10.406 -5.07 1 96.31 102 GLU B O 1
ATOM 1727 N N . HIS B 1 103 ? -6.766 -10.773 -5.746 1 96.88 103 HIS B N 1
ATOM 1728 C CA . HIS B 1 103 ? -7.004 -12.211 -5.762 1 96.88 103 HIS B CA 1
ATOM 1729 C C . HIS B 1 103 ? -6.336 -12.891 -4.57 1 96.88 103 HIS B C 1
ATOM 1731 O O . HIS B 1 103 ? -6.641 -14.047 -4.262 1 96.88 103 HIS B O 1
ATOM 1737 N N . TYR B 1 104 ? -5.406 -12.266 -3.926 1 97.88 104 TYR B N 1
ATOM 1738 C CA . TYR B 1 104 ? -4.762 -12.883 -2.773 1 97.88 104 TYR B CA 1
ATOM 1739 C C . TYR B 1 104 ? -5.785 -13.273 -1.717 1 97.88 104 TYR B C 1
ATOM 1741 O O . TYR B 1 104 ? -6.566 -12.438 -1.263 1 97.88 104 TYR B O 1
ATOM 1749 N N . GLY B 1 105 ? -5.738 -14.469 -1.338 1 95.56 105 GLY B N 1
ATOM 1750 C CA . GLY B 1 105 ? -6.602 -14.953 -0.274 1 95.56 105 GLY B CA 1
ATOM 1751 C C . GLY B 1 105 ? -8.062 -15.031 -0.677 1 95.56 105 GLY B C 1
ATOM 1752 O O . GLY B 1 105 ? -8.938 -15.203 0.173 1 95.56 105 GLY B O 1
ATOM 1753 N N . GLU B 1 106 ? -8.328 -14.75 -1.932 1 88.75 106 GLU B N 1
ATOM 1754 C CA . GLU B 1 106 ? -9.711 -14.766 -2.391 1 88.75 106 GLU B CA 1
ATOM 1755 C C . GLU B 1 106 ? -10.273 -16.188 -2.398 1 88.75 106 GLU B C 1
ATOM 1757 O O . GLU B 1 106 ? -9.633 -17.109 -2.895 1 88.75 106 GLU B O 1
ATOM 1762 N N . HIS B 1 107 ? -11.273 -16.359 -1.618 1 79.44 107 HIS B N 1
ATOM 1763 C CA . HIS B 1 107 ? -11.984 -17.625 -1.618 1 79.44 107 HIS B CA 1
ATOM 1764 C C . HIS B 1 107 ? -13.336 -17.5 -2.312 1 79.44 107 HIS B C 1
ATOM 1766 O O . HIS B 1 107 ? -13.961 -16.438 -2.281 1 79.44 107 HIS B O 1
ATOM 1772 N N . PRO B 1 108 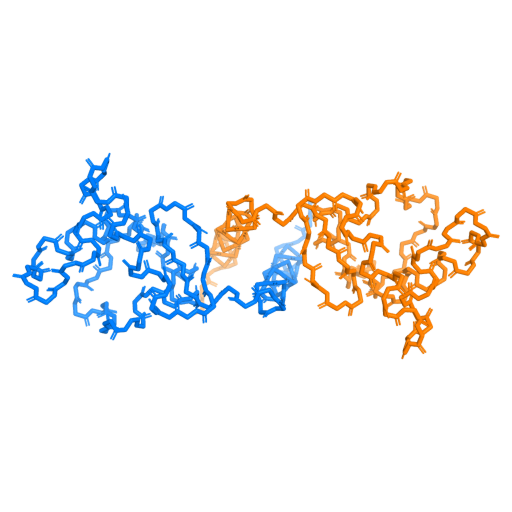? -13.703 -18.609 -3.012 1 65.44 108 PRO B N 1
ATOM 1773 C CA . PRO B 1 108 ? -15.008 -18.578 -3.68 1 65.44 108 PRO B CA 1
ATOM 1774 C C . PRO B 1 108 ? -16.156 -18.312 -2.713 1 65.44 108 PRO B C 1
ATOM 1776 O O . PRO B 1 108 ? -16.078 -18.656 -1.532 1 65.44 108 PRO B O 1
#

Foldseek 3Di:
DDPPVVVVVVVVVVVVVVVVVCVVVLQFFADLQPRDGDNDLVVLLVVLVVCVVPDVLSVLCNQCPPPVVSVQVSLCVSLVADDDSVPQDDPPVNRTPVNSVVTRNDYD/DDPPVVVVVVVVVVVVVVVVVCVVVLQFFAQLQPRDGDNDLVVLLVVLVVCVVPDVLSVLCNQCPPPVVSVQVSLCVSLVADDDSVPQDDPPVNRTPVNSVVTRNDYD

Sequence (216 aa):
MASPERQIENLTRRVEIFARIATANSLNYICPQCFCGYSEQRLLYRHFDKEKQNCRIHAALGERKSDHLAFVMNYKMALRTLIDAKDIPPNPHCFAREFVVEHYGEHPMASPERQIENLTRRVEIFARIATANSLNYICPQCFCGYSEQRLLYRHFDKEKQNCRIHAALGERKSDHLAFVMNYKMALRTLIDAKDIPPNPHCFAREFVVEHYGEHP

Secondary structure (DSSP, 8-state):
---HHHHHHHHHHHHHHHHHHHHHTT--EE-TTT--EESSHHHHHHHHHHHTTT-HHHHHHT-TTT-HHHHHHHHHHHHT----GGGSPPTTGGGBHHHHHHHTT---/---HHHHHHHHHHHHHHHHHHHHHTT--EE-TTT--EESSHHHHHHHHHHHTTT-HHHHHHT-TTT-HHHHHHHHHHHHT----GGGSPPTTGGGBHHHHHHHTT---

pLDDT: mean 95.89, std 5.6, range [58.88, 98.94]

Solvent-accessible surface area (backbone atoms only — not comparable to full-atom values): 11384 Å² total; per-residue (Å²): 129,77,49,70,66,56,48,45,51,52,37,51,50,36,38,52,47,47,52,46,29,34,57,53,59,38,36,47,29,33,41,62,75,67,29,42,56,21,67,45,68,70,59,45,47,50,48,19,63,68,38,31,83,81,31,68,55,37,36,26,66,59,31,42,90,83,38,50,66,57,14,51,56,38,45,31,58,41,30,45,33,76,72,55,72,89,74,53,54,60,87,68,54,52,31,21,33,71,52,41,52,67,41,46,58,41,70,135,128,76,50,70,66,57,49,43,51,52,37,51,50,36,39,51,47,46,50,46,29,35,56,52,59,38,35,47,29,31,41,61,75,67,30,40,56,21,69,44,69,70,58,48,46,50,49,20,62,67,40,29,84,80,30,69,54,38,37,28,67,59,31,41,89,84,37,49,66,57,14,51,57,38,46,31,59,42,29,46,31,77,73,55,73,87,74,54,55,61,88,69,54,52,31,22,33,70,51,41,49,67,41,45,60,40,69,136

Organism: Aspergillus flavus (strain ATCC 200026 / FGSC A1120 / IAM 13836 / NRRL 3357 / JCM 12722 / SRRC 167) (NCBI:txid332952)

Radius of gyration: 19.59 Å; Cα contacts (8 Å, |Δi|>4): 286; chains: 2; bounding box: 43×54×39 Å